Protein AF-A0A6N7EXP1-F1 (afdb_monomer_lite)

Organism: NCBI:txid2654998

Foldseek 3Di:
DDDDDDDDDDDDDDDDDDDDDDDDDDDDDDDDDDDDDDDDDDDDDDDDDDDDDDDDDDDPPPPPDPPPPPPPPDDDLVRCQLQVHDDVSVVVVLVCCVVDPAWDDDDVQKTAGNDQDDDVNWGWGMWGDDPFKIKTKTFAAQVVVLVVCVSQFVDWDDDDRKIKTANDPQKIWIWGDDPPPVRRGIIMIMMTHRPDPDPPPDD

Structure (mmCIF, N/CA/C/O backbone):
data_AF-A0A6N7EXP1-F1
#
_entry.id   AF-A0A6N7EXP1-F1
#
loop_
_atom_site.group_PDB
_atom_site.id
_atom_site.type_symbol
_atom_site.label_atom_id
_atom_site.label_alt_id
_atom_site.label_comp_id
_atom_site.label_asym_id
_atom_site.label_entity_id
_atom_site.label_seq_id
_atom_site.pdbx_PDB_ins_code
_atom_site.Cartn_x
_atom_site.Cartn_y
_atom_site.Cartn_z
_atom_site.occupancy
_atom_site.B_iso_or_equiv
_atom_site.auth_seq_id
_atom_site.auth_comp_id
_atom_site.auth_asym_id
_atom_site.auth_atom_id
_atom_site.pdbx_PDB_model_num
ATOM 1 N N . MET A 1 1 ? 36.544 -52.561 -35.633 1.00 43.28 1 MET A N 1
ATOM 2 C CA . MET A 1 1 ? 37.697 -51.643 -35.569 1.00 43.28 1 MET A CA 1
ATOM 3 C C . MET A 1 1 ? 37.472 -50.686 -34.408 1.00 43.28 1 MET A C 1
ATOM 5 O O . MET A 1 1 ? 36.425 -50.066 -34.370 1.00 43.28 1 MET A O 1
ATOM 9 N N . GLN A 1 2 ? 38.417 -50.717 -33.463 1.00 42.88 2 GLN A N 1
ATOM 10 C CA . GLN A 1 2 ? 38.802 -49.747 -32.422 1.00 42.88 2 GLN A CA 1
ATOM 11 C C . GLN A 1 2 ? 37.747 -48.981 -31.594 1.00 42.88 2 GLN A C 1
ATOM 13 O O . GLN A 1 2 ? 36.966 -48.179 -32.090 1.00 42.88 2 GLN A O 1
ATOM 18 N N . ALA A 1 3 ? 37.853 -49.201 -30.279 1.00 44.47 3 ALA A N 1
ATOM 19 C CA . ALA A 1 3 ? 37.320 -48.393 -29.190 1.00 44.47 3 ALA A CA 1
ATOM 20 C C . ALA A 1 3 ? 38.180 -47.139 -28.943 1.00 44.47 3 ALA A C 1
ATOM 22 O O . ALA A 1 3 ? 39.387 -47.169 -29.180 1.00 44.47 3 ALA A O 1
ATOM 23 N N . ALA A 1 4 ? 37.583 -46.090 -28.372 1.00 49.72 4 ALA A N 1
ATOM 24 C CA . ALA A 1 4 ? 38.317 -45.019 -27.702 1.00 49.72 4 ALA A CA 1
ATOM 25 C C . ALA A 1 4 ? 37.517 -44.487 -26.500 1.00 49.72 4 ALA A C 1
ATOM 27 O O . ALA A 1 4 ? 36.581 -43.704 -26.632 1.00 49.72 4 ALA A O 1
ATOM 28 N N . THR A 1 5 ? 37.901 -44.957 -25.316 1.00 47.47 5 THR A N 1
ATOM 29 C CA . THR A 1 5 ? 37.726 -44.294 -24.020 1.00 47.47 5 THR A CA 1
ATOM 30 C C . THR A 1 5 ? 38.598 -43.040 -23.955 1.00 47.47 5 THR A C 1
ATOM 32 O O . THR A 1 5 ? 39.767 -43.110 -24.331 1.00 47.47 5 THR A O 1
ATOM 35 N N . ALA A 1 6 ? 38.092 -41.939 -23.395 1.00 47.44 6 ALA A N 1
ATOM 36 C CA . ALA A 1 6 ? 38.925 -40.820 -22.958 1.00 47.44 6 ALA A CA 1
ATOM 37 C C . ALA A 1 6 ? 38.539 -40.404 -21.533 1.00 47.44 6 ALA A C 1
ATOM 39 O O . ALA A 1 6 ? 37.380 -40.121 -21.234 1.00 47.44 6 ALA A O 1
ATOM 40 N N . GLN A 1 7 ? 39.547 -40.459 -20.667 1.00 49.12 7 GLN A N 1
ATOM 41 C CA . GLN A 1 7 ? 39.539 -40.163 -19.241 1.00 49.12 7 GLN A CA 1
ATOM 42 C C . GLN A 1 7 ? 39.659 -38.653 -18.970 1.00 49.12 7 GLN A C 1
ATOM 44 O O . GLN A 1 7 ? 40.154 -37.885 -19.792 1.00 49.12 7 GLN A O 1
ATOM 49 N N . THR A 1 8 ? 39.215 -38.274 -17.773 1.00 40.53 8 THR A N 1
ATOM 50 C CA . THR A 1 8 ? 39.320 -36.979 -17.081 1.00 40.53 8 THR A CA 1
ATOM 51 C C . THR A 1 8 ? 40.754 -36.438 -16.976 1.00 40.53 8 THR A C 1
ATOM 53 O O . THR A 1 8 ? 41.715 -37.206 -17.009 1.00 40.53 8 THR A O 1
ATOM 56 N N . PRO A 1 9 ? 40.901 -35.134 -16.668 1.00 56.62 9 PRO A N 1
ATOM 57 C CA . PRO A 1 9 ? 41.578 -34.852 -15.402 1.00 56.62 9 PRO A CA 1
ATOM 58 C C . PRO A 1 9 ? 40.844 -33.868 -14.481 1.00 56.62 9 PRO A C 1
ATOM 60 O O . PRO A 1 9 ? 40.213 -32.895 -14.883 1.00 56.62 9 PRO A O 1
ATOM 63 N N . ILE A 1 10 ? 41.003 -34.191 -13.203 1.00 43.47 10 ILE A N 1
ATOM 64 C CA . ILE A 1 10 ? 40.730 -33.425 -11.992 1.00 43.47 10 ILE A CA 1
ATOM 65 C C . ILE A 1 10 ? 41.730 -32.262 -11.916 1.00 43.47 10 ILE A C 1
ATOM 67 O O . ILE A 1 10 ? 42.923 -32.479 -12.119 1.00 43.47 10 ILE A O 1
ATOM 71 N N . VAL A 1 11 ? 41.279 -31.061 -11.543 1.00 46.16 11 VAL A N 1
ATOM 72 C CA . VAL A 1 11 ? 42.163 -30.003 -11.029 1.00 46.16 11 VAL A CA 1
ATOM 73 C C . VAL A 1 11 ? 41.738 -29.679 -9.602 1.00 46.16 11 VAL A C 1
ATOM 75 O O . VAL A 1 11 ? 40.631 -29.206 -9.350 1.00 46.16 11 VAL A O 1
ATOM 78 N N . GLN A 1 12 ? 42.636 -29.997 -8.673 1.00 41.16 12 GLN A N 1
ATOM 79 C CA . GLN A 1 12 ? 42.581 -29.653 -7.259 1.00 41.16 12 GLN A CA 1
ATOM 80 C C . GLN A 1 12 ? 43.245 -28.294 -6.986 1.00 41.16 12 GLN A C 1
ATOM 82 O O . GLN A 1 12 ? 44.271 -27.968 -7.573 1.00 41.16 12 GLN A O 1
ATOM 87 N N . ALA A 1 13 ? 42.679 -27.629 -5.975 1.00 42.34 13 ALA A N 1
ATOM 88 C CA . ALA A 1 13 ? 43.315 -26.849 -4.909 1.00 42.34 13 ALA A CA 1
ATOM 89 C C . ALA A 1 13 ? 44.032 -25.519 -5.219 1.00 42.34 13 ALA A C 1
ATOM 91 O O . ALA A 1 13 ? 45.109 -25.477 -5.800 1.00 42.34 13 ALA A O 1
ATOM 92 N N . ALA A 1 14 ? 43.535 -24.461 -4.568 1.00 44.59 14 ALA A N 1
ATOM 93 C CA . ALA A 1 14 ? 44.386 -23.586 -3.763 1.00 44.59 14 ALA A CA 1
ATOM 94 C C . ALA A 1 14 ? 43.615 -23.082 -2.530 1.00 44.59 14 ALA A C 1
ATOM 96 O O . ALA A 1 14 ? 42.665 -22.309 -2.611 1.00 44.59 14 ALA A O 1
ATOM 97 N N . THR A 1 15 ? 44.044 -23.593 -1.384 1.00 41.28 15 THR A N 1
ATOM 98 C CA . THR A 1 15 ? 43.789 -23.148 -0.014 1.00 41.28 15 THR A CA 1
ATOM 99 C C . THR A 1 15 ? 44.314 -21.736 0.249 1.00 41.28 15 THR A C 1
ATOM 101 O O . THR A 1 15 ? 45.460 -21.442 -0.080 1.00 41.28 15 THR A O 1
ATOM 104 N N . ALA A 1 16 ? 43.545 -20.931 0.983 1.00 41.78 16 ALA A N 1
ATOM 105 C CA . ALA A 1 16 ? 44.075 -19.853 1.814 1.00 41.78 16 ALA A CA 1
ATOM 106 C C . ALA A 1 16 ? 43.392 -19.905 3.193 1.00 41.78 16 ALA A C 1
ATOM 108 O O . ALA A 1 16 ? 42.267 -19.451 3.375 1.00 41.78 16 ALA A O 1
ATOM 109 N N . GLN A 1 17 ? 44.080 -20.522 4.155 1.00 42.56 17 GLN A N 1
ATOM 110 C CA . GLN A 1 17 ? 43.896 -20.321 5.593 1.00 42.56 17 GLN A CA 1
ATOM 111 C C . GLN A 1 17 ? 45.060 -19.463 6.088 1.00 42.56 17 GLN A C 1
ATOM 113 O O . GLN A 1 17 ? 46.188 -19.736 5.682 1.00 42.56 17 GLN A O 1
ATOM 118 N N . SER A 1 18 ? 44.789 -18.490 6.968 1.00 35.81 18 SER A N 1
ATOM 119 C CA . SER A 1 18 ? 45.733 -17.793 7.873 1.00 35.81 18 SER A CA 1
ATOM 120 C C . SER A 1 18 ? 45.112 -16.436 8.262 1.00 35.81 18 SER A C 1
ATOM 122 O O . SER A 1 18 ? 44.615 -15.745 7.384 1.00 35.81 18 SER A O 1
ATOM 124 N N . HIS A 1 19 ? 45.039 -15.951 9.502 1.00 38.78 19 HIS A N 1
ATOM 125 C CA . HIS A 1 19 ? 45.377 -16.465 10.824 1.00 38.78 19 HIS A CA 1
ATOM 126 C C . HIS A 1 19 ? 44.393 -15.853 11.840 1.00 38.78 19 HIS A C 1
ATOM 128 O O . HIS A 1 19 ? 43.990 -14.698 11.744 1.00 38.78 19 HIS A O 1
ATOM 134 N N . SER A 1 20 ? 44.069 -16.660 12.844 1.00 38.91 20 SER A N 1
ATOM 135 C CA . SER A 1 20 ? 43.558 -16.291 14.167 1.00 38.91 20 SER A CA 1
ATOM 136 C C . SER A 1 20 ? 44.474 -15.299 14.900 1.00 38.91 20 SER A C 1
ATOM 138 O O . SER A 1 20 ? 45.658 -15.599 15.024 1.00 38.91 20 SER A O 1
ATOM 140 N N . THR A 1 21 ? 43.912 -14.291 15.578 1.00 47.31 21 THR A N 1
ATOM 141 C CA . THR A 1 21 ? 44.327 -13.960 16.955 1.00 47.31 21 THR A CA 1
ATOM 142 C C . THR A 1 21 ? 43.148 -13.525 17.827 1.00 47.31 21 THR A C 1
ATOM 144 O O . THR A 1 21 ? 42.284 -12.738 17.459 1.00 47.31 21 THR A O 1
ATOM 147 N N . SER A 1 22 ? 43.140 -14.134 19.006 1.00 38.19 22 SER A N 1
ATOM 148 C CA . SER A 1 22 ? 42.222 -13.998 20.127 1.00 38.19 22 SER A CA 1
ATOM 149 C C . SER A 1 22 ? 42.854 -13.101 21.201 1.00 38.19 22 SER A C 1
ATOM 151 O O . SER A 1 22 ? 44.077 -12.947 21.214 1.00 38.19 22 SER A O 1
ATOM 153 N N . ARG A 1 23 ? 42.022 -12.680 22.171 1.00 41.25 23 ARG A N 1
ATOM 154 C CA . ARG A 1 23 ? 42.305 -11.966 23.441 1.00 41.25 23 ARG A CA 1
ATOM 155 C C . ARG A 1 23 ? 42.272 -10.433 23.299 1.00 41.25 23 ARG A C 1
ATOM 157 O O . ARG A 1 23 ? 42.749 -9.900 22.317 1.00 41.25 23 ARG A O 1
ATOM 164 N N . MET A 1 24 ? 41.719 -9.652 24.227 1.00 36.69 24 MET A N 1
ATOM 165 C CA . MET A 1 24 ? 41.610 -9.841 25.673 1.00 36.69 24 MET A CA 1
ATOM 166 C C . MET A 1 24 ? 40.535 -8.895 26.242 1.00 36.69 24 MET A C 1
ATOM 168 O O . MET A 1 24 ? 40.382 -7.763 25.798 1.00 36.69 24 MET A O 1
ATOM 172 N N . VAL A 1 25 ? 39.832 -9.381 27.260 1.00 45.69 25 VAL A N 1
ATOM 173 C CA . VAL A 1 25 ? 39.024 -8.630 28.233 1.00 45.69 25 VAL A CA 1
ATOM 174 C C . VAL A 1 25 ? 39.844 -7.486 28.844 1.00 45.69 25 VAL A C 1
ATOM 176 O O . VAL A 1 25 ? 40.989 -7.748 29.191 1.00 45.69 25 VAL A O 1
ATOM 179 N N . HIS A 1 26 ? 39.256 -6.300 29.061 1.00 36.47 26 HIS A N 1
ATOM 180 C CA . HIS A 1 26 ? 39.473 -5.460 30.256 1.00 36.47 26 HIS A CA 1
ATOM 181 C C . HIS A 1 26 ? 38.290 -4.494 30.469 1.00 36.47 26 HIS A C 1
ATOM 183 O O . HIS A 1 26 ? 37.947 -3.687 29.611 1.00 36.47 26 HIS A O 1
ATOM 189 N N . ARG A 1 27 ? 37.670 -4.612 31.650 1.00 40.62 27 ARG A N 1
ATOM 190 C CA . ARG A 1 27 ? 36.861 -3.575 32.310 1.00 40.62 27 ARG A CA 1
ATOM 191 C C . ARG A 1 27 ? 37.755 -2.377 32.671 1.00 40.62 27 ARG A C 1
ATOM 193 O O . ARG A 1 27 ? 38.952 -2.588 32.833 1.00 40.62 27 ARG A O 1
ATOM 200 N N . VAL A 1 28 ? 37.139 -1.210 32.919 1.00 38.19 28 VAL A N 1
ATOM 201 C CA . VAL A 1 28 ? 37.351 -0.268 34.060 1.00 38.19 28 VAL A CA 1
ATOM 202 C C . VAL A 1 28 ? 36.957 1.161 33.612 1.00 38.19 28 VAL A C 1
ATOM 204 O O . VAL A 1 28 ? 37.525 1.674 32.661 1.00 38.19 28 VAL A O 1
ATOM 207 N N . VAL A 1 29 ? 35.790 1.671 34.038 1.00 38.84 29 VAL A N 1
ATOM 208 C CA . VAL A 1 29 ? 35.508 2.633 35.144 1.00 38.84 29 VAL A CA 1
ATOM 209 C C . VAL A 1 29 ? 35.439 4.104 34.690 1.00 38.84 29 VAL A C 1
ATOM 211 O O . VAL A 1 29 ? 36.342 4.624 34.050 1.00 38.84 29 VAL A O 1
ATOM 214 N N . PHE A 1 30 ? 34.313 4.715 35.084 1.00 38.47 30 PHE A N 1
ATOM 215 C CA . PHE A 1 30 ? 33.995 6.123 35.356 1.00 38.47 30 PHE A CA 1
ATOM 216 C C . PHE A 1 30 ? 35.099 7.180 35.211 1.00 38.47 30 PHE A C 1
ATOM 218 O O . PHE A 1 30 ? 36.143 7.075 35.843 1.00 38.47 30 PHE A O 1
ATOM 225 N N . CYS A 1 31 ? 34.719 8.320 34.623 1.00 34.47 31 CYS A N 1
ATOM 226 C CA . CYS A 1 31 ? 35.060 9.623 35.198 1.00 34.47 31 CYS A CA 1
ATOM 227 C C . CYS A 1 31 ? 33.912 10.625 35.008 1.00 34.47 31 CYS A C 1
ATOM 229 O O . CYS A 1 31 ? 33.670 11.158 33.927 1.00 34.47 31 CYS A O 1
ATOM 231 N N . LEU A 1 32 ? 33.219 10.855 36.123 1.00 39.84 32 LEU A N 1
ATOM 232 C CA . LEU A 1 32 ? 32.399 12.020 36.422 1.00 39.84 32 LEU A CA 1
ATOM 233 C C . LEU A 1 32 ? 33.275 13.277 36.264 1.00 39.84 32 LEU A C 1
ATOM 235 O O . LEU A 1 32 ? 34.332 13.354 36.885 1.00 39.84 32 LEU A O 1
ATOM 239 N N . SER A 1 33 ? 32.843 14.263 35.481 1.00 42.59 33 SER A N 1
ATOM 240 C CA . SER A 1 33 ? 33.462 15.596 35.474 1.00 42.59 33 SER A CA 1
ATOM 241 C C . SER A 1 33 ? 32.428 16.617 35.924 1.00 42.59 33 SER A C 1
ATOM 243 O O . SER A 1 33 ? 31.679 17.173 35.128 1.00 42.59 33 SER A O 1
ATOM 245 N N . VAL A 1 34 ? 32.381 16.803 37.240 1.00 40.25 34 VAL A N 1
ATOM 246 C CA . VAL A 1 34 ? 31.780 17.957 37.906 1.00 40.25 34 VAL A CA 1
ATOM 247 C C . VAL A 1 34 ? 32.704 19.148 37.668 1.00 40.25 34 VAL A C 1
ATOM 249 O O . VAL A 1 34 ? 33.873 19.098 38.044 1.00 40.25 34 VAL A O 1
ATOM 252 N N . LEU A 1 35 ? 32.182 20.227 37.087 1.00 51.06 35 LEU A N 1
ATOM 253 C CA . LEU A 1 35 ? 32.818 21.542 37.134 1.00 51.06 35 LEU A CA 1
ATOM 254 C C . LEU A 1 35 ? 31.941 22.476 37.968 1.00 51.06 35 LEU A C 1
ATOM 256 O O . LEU A 1 35 ? 30.952 23.036 37.505 1.00 51.06 35 LEU A O 1
ATOM 260 N N . LEU A 1 36 ? 32.334 22.586 39.238 1.00 44.16 36 LEU A N 1
ATOM 261 C CA . LEU A 1 36 ? 32.054 23.712 40.122 1.00 44.16 36 LEU A CA 1
ATOM 262 C C . LEU A 1 36 ? 32.875 24.923 39.666 1.00 44.16 36 LEU A C 1
ATOM 264 O O . LEU A 1 36 ? 34.059 24.753 39.373 1.00 44.16 36 LEU A O 1
ATOM 268 N N . SER A 1 37 ? 32.273 26.118 39.723 1.00 34.56 37 SER A N 1
ATOM 269 C CA . SER A 1 37 ? 32.842 27.434 40.114 1.00 34.56 37 SER A CA 1
ATOM 270 C C . SER A 1 37 ? 31.923 28.541 39.563 1.00 34.56 37 SER A C 1
ATOM 272 O O . SER A 1 37 ? 31.518 28.446 38.416 1.00 34.56 37 SER A O 1
ATOM 274 N N . THR A 1 38 ? 31.526 29.626 40.231 1.00 46.66 38 THR A N 1
ATOM 275 C CA . THR A 1 38 ? 31.780 30.193 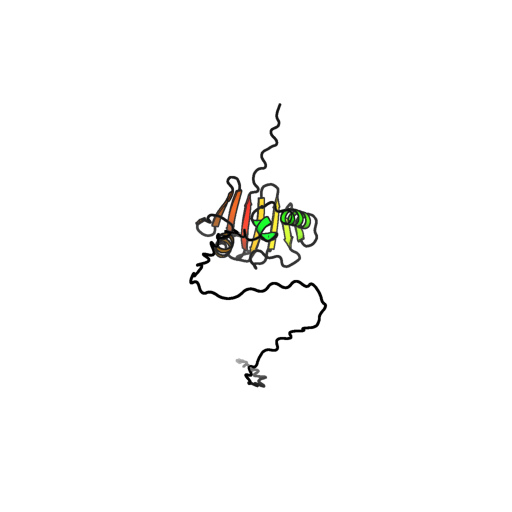41.565 1.00 46.66 38 THR A CA 1
ATOM 276 C C . THR A 1 38 ? 30.847 31.411 41.734 1.00 46.66 38 THR A C 1
ATOM 278 O O . THR A 1 38 ? 30.756 32.226 40.826 1.00 46.66 38 THR A O 1
ATOM 281 N N . VAL A 1 39 ? 30.228 31.531 42.916 1.00 42.47 39 VAL A N 1
ATOM 282 C CA . VAL A 1 39 ? 30.137 32.722 43.800 1.00 42.47 39 VAL A CA 1
ATOM 283 C C . VAL A 1 39 ? 29.646 34.076 43.236 1.00 42.47 39 VAL A C 1
ATOM 285 O O . VAL A 1 39 ? 30.360 34.729 42.483 1.00 42.47 39 VAL A O 1
ATOM 288 N N . SER A 1 40 ? 28.549 34.611 43.807 1.00 40.19 40 SER A N 1
ATOM 289 C CA . SER A 1 40 ? 28.578 35.850 44.628 1.00 40.19 40 SER A CA 1
ATOM 290 C C . SER A 1 40 ? 27.262 36.158 45.370 1.00 40.19 40 SER A C 1
ATOM 292 O O . SER A 1 40 ? 26.201 36.219 44.762 1.00 40.19 40 SER A O 1
ATOM 294 N N . LEU A 1 41 ? 27.405 36.310 46.700 1.00 36.22 41 LEU A N 1
ATOM 295 C CA . LEU A 1 41 ? 26.856 37.307 47.649 1.00 36.22 41 LEU A CA 1
ATOM 296 C C . LEU A 1 41 ? 25.584 38.081 47.225 1.00 36.22 41 LEU A C 1
ATOM 298 O O . LEU A 1 41 ? 25.537 38.639 46.143 1.00 36.22 41 LEU A O 1
ATOM 302 N N . SER A 1 42 ? 24.556 38.329 48.044 1.00 37.00 42 SER A N 1
ATOM 303 C CA . SER A 1 42 ? 24.488 38.644 49.482 1.00 37.00 42 SER A CA 1
ATOM 304 C C . SER A 1 42 ? 23.010 38.829 49.883 1.00 37.00 42 SER A C 1
ATOM 306 O O . SER A 1 42 ? 22.191 39.183 49.040 1.00 37.00 42 SER A O 1
ATOM 308 N N . GLY A 1 43 ? 22.669 38.649 51.164 1.00 35.38 43 GLY A N 1
ATOM 309 C CA . GLY A 1 43 ? 21.347 39.014 51.688 1.00 35.38 43 GLY A CA 1
ATOM 310 C C . GLY A 1 43 ? 21.119 38.548 53.126 1.00 35.38 43 GLY A C 1
ATOM 311 O O . GLY A 1 43 ? 20.758 37.402 53.357 1.00 35.38 43 GLY A O 1
ATOM 312 N N . CYS A 1 44 ? 21.371 39.444 54.082 1.00 34.03 44 CYS A N 1
ATOM 313 C CA . CYS A 1 44 ? 21.158 39.284 55.522 1.00 34.03 44 CYS A CA 1
ATOM 314 C C . CYS A 1 44 ? 19.700 38.978 55.905 1.00 34.03 44 CYS A C 1
ATOM 316 O O . CYS A 1 44 ? 18.800 39.624 55.382 1.00 34.03 44 CYS A O 1
ATOM 318 N N . ALA A 1 45 ? 19.497 38.162 56.945 1.00 39.28 45 ALA A N 1
ATOM 319 C CA . ALA A 1 45 ? 18.744 38.553 58.146 1.00 39.28 45 ALA A CA 1
ATOM 320 C C . ALA A 1 45 ? 18.811 37.451 59.218 1.00 39.28 45 ALA A C 1
ATOM 322 O O . ALA A 1 45 ? 18.505 36.288 58.973 1.00 39.28 45 ALA A O 1
ATOM 323 N N . SER A 1 46 ? 19.210 37.859 60.419 1.00 41.94 46 SER A N 1
ATOM 324 C CA . SER A 1 46 ? 19.206 37.081 61.655 1.00 41.94 46 SER A CA 1
ATOM 325 C C . SER A 1 46 ? 17.787 36.764 62.134 1.00 41.94 46 SER A C 1
ATOM 327 O O . SER A 1 46 ? 16.916 37.627 62.047 1.00 41.94 46 SER A O 1
ATOM 329 N N . GLN A 1 47 ? 17.599 35.610 62.783 1.00 39.59 47 GLN A N 1
ATOM 330 C CA . GLN A 1 47 ? 16.752 35.499 63.976 1.00 39.59 47 GLN A CA 1
ATOM 331 C C . GLN A 1 47 ? 17.065 34.222 64.776 1.00 39.59 47 GLN A C 1
ATOM 333 O O . GLN A 1 47 ? 17.139 33.117 64.251 1.00 39.59 47 GLN A O 1
ATOM 338 N N . THR A 1 48 ? 17.297 34.436 66.066 1.00 41.81 48 THR A N 1
ATOM 339 C CA . THR A 1 48 ? 17.471 33.485 67.171 1.00 41.81 48 THR A CA 1
ATOM 340 C C . THR A 1 48 ? 16.152 32.836 67.591 1.00 41.81 48 THR A C 1
ATOM 342 O O . THR A 1 48 ? 15.174 33.567 67.707 1.00 41.81 48 THR A O 1
ATOM 345 N N . ALA A 1 49 ? 16.154 31.554 67.982 1.00 40.41 49 ALA A N 1
ATOM 346 C CA . ALA A 1 49 ? 15.458 31.055 69.183 1.00 40.41 49 ALA A CA 1
ATOM 347 C C . ALA A 1 49 ? 15.723 29.557 69.441 1.00 40.41 49 ALA A C 1
ATOM 349 O O . ALA A 1 49 ? 15.925 28.764 68.528 1.00 40.41 49 ALA A O 1
ATOM 350 N N . ASN A 1 50 ? 15.727 29.222 70.728 1.00 36.31 50 ASN A N 1
ATOM 351 C CA . ASN A 1 50 ? 16.008 27.936 71.360 1.00 36.31 50 ASN A CA 1
ATOM 352 C C . ASN A 1 50 ? 14.914 26.867 71.157 1.00 36.31 50 ASN A C 1
ATOM 354 O O . ASN A 1 50 ? 13.733 27.182 71.194 1.00 36.31 50 ASN A O 1
ATOM 358 N N . SER A 1 51 ? 15.368 25.607 71.130 1.00 35.47 51 SER A N 1
ATOM 359 C CA . SER A 1 51 ? 14.878 24.434 71.885 1.00 35.47 51 SER A CA 1
ATOM 360 C C . SER A 1 51 ? 13.364 24.189 72.018 1.00 35.47 51 SER A C 1
ATOM 362 O O . SER A 1 51 ? 12.686 24.896 72.756 1.00 35.47 51 SER A O 1
ATOM 364 N N . THR A 1 52 ? 12.860 23.084 71.455 1.00 39.59 52 THR A N 1
ATOM 365 C CA . THR A 1 52 ? 12.232 21.957 72.193 1.00 39.59 52 THR A CA 1
ATOM 366 C C . THR A 1 52 ? 11.739 20.871 71.231 1.00 39.59 52 THR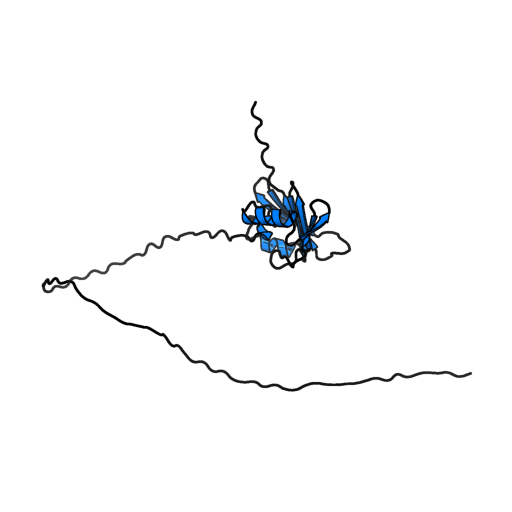 A C 1
ATOM 368 O O . THR A 1 52 ? 11.409 21.130 70.079 1.00 39.59 52 THR A O 1
ATOM 371 N N . ALA A 1 53 ? 11.759 19.634 71.724 1.00 43.00 53 ALA A N 1
ATOM 372 C CA . ALA A 1 53 ? 11.306 18.419 71.062 1.00 43.00 53 ALA A CA 1
ATOM 373 C C . ALA A 1 53 ? 9.824 18.468 70.656 1.00 43.00 53 ALA A C 1
ATOM 375 O O . ALA A 1 53 ? 9.007 18.928 71.447 1.00 43.00 53 ALA A O 1
ATOM 376 N N . PHE A 1 54 ? 9.480 17.887 69.501 1.00 39.50 54 PHE A N 1
ATOM 377 C CA . PHE A 1 54 ? 8.253 17.103 69.346 1.00 39.50 54 PHE A CA 1
ATOM 378 C C . PHE A 1 54 ? 8.319 16.198 68.107 1.00 39.50 54 PHE A C 1
ATOM 380 O O . PHE A 1 54 ? 8.851 16.552 67.058 1.00 39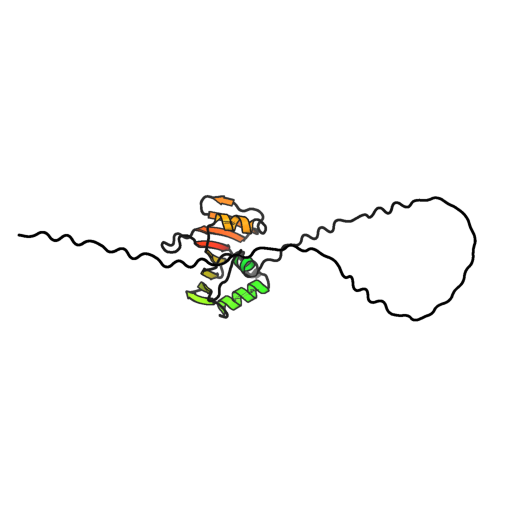.50 54 PHE A O 1
ATOM 387 N N . GLU A 1 55 ? 7.790 15.005 68.308 1.00 45.38 55 GLU A N 1
ATOM 388 C CA . GLU A 1 55 ? 7.570 13.888 67.400 1.00 45.38 55 GLU A CA 1
ATOM 389 C C . GLU A 1 55 ? 6.459 14.232 66.391 1.00 45.38 55 GLU A C 1
ATOM 391 O O . GLU A 1 55 ? 5.416 14.726 66.810 1.00 45.38 55 GLU A O 1
ATOM 396 N N . ALA A 1 56 ? 6.663 13.987 65.090 1.00 41.59 56 ALA A N 1
ATOM 397 C CA . ALA A 1 56 ? 5.595 13.703 64.118 1.00 41.59 56 ALA A CA 1
ATOM 398 C C . ALA A 1 56 ? 6.188 13.401 62.731 1.00 41.59 56 ALA A C 1
ATOM 400 O O . ALA A 1 56 ? 6.717 14.272 62.043 1.00 41.59 56 ALA A O 1
ATOM 401 N N . THR A 1 57 ? 6.062 12.145 62.326 1.00 53.81 57 THR A N 1
ATOM 402 C CA . THR A 1 57 ? 6.196 11.643 60.958 1.00 53.81 57 THR A CA 1
ATOM 403 C C . THR A 1 57 ? 5.121 12.267 60.057 1.00 53.81 57 THR A C 1
ATOM 405 O O . THR A 1 57 ? 3.949 12.221 60.431 1.00 53.81 57 THR A O 1
ATOM 408 N N . PRO A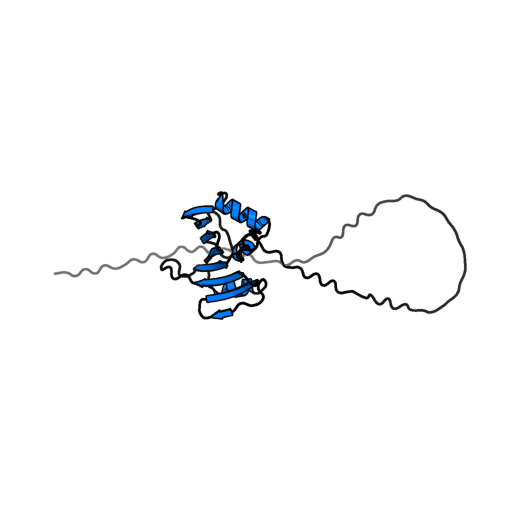 1 58 ? 5.452 12.771 58.856 1.00 45.62 58 PRO A N 1
ATOM 409 C CA . PRO A 1 58 ? 4.476 12.896 57.785 1.00 45.62 58 PRO A CA 1
ATOM 410 C C . PRO A 1 58 ? 4.752 11.844 56.704 1.00 45.62 58 PRO A C 1
ATOM 412 O O . PRO A 1 58 ? 5.771 11.879 56.012 1.00 45.62 58 PRO A O 1
ATOM 415 N N . GLU A 1 59 ? 3.824 10.899 56.567 1.00 46.72 59 GLU A N 1
ATOM 416 C CA . GLU A 1 59 ? 3.673 10.082 55.366 1.00 46.72 59 GLU A CA 1
ATOM 417 C C . GLU A 1 59 ? 3.234 11.002 54.220 1.00 46.72 59 GLU A C 1
ATOM 419 O O . GLU A 1 59 ? 2.073 11.398 54.119 1.00 46.72 59 GLU A O 1
ATOM 424 N N . THR A 1 60 ? 4.175 11.382 53.357 1.00 40.94 60 THR A N 1
ATOM 425 C CA . THR A 1 60 ? 3.841 11.977 52.062 1.00 40.94 60 THR A CA 1
ATOM 426 C C . THR A 1 60 ? 3.424 10.846 51.131 1.00 40.94 60 THR A C 1
ATOM 428 O O . THR A 1 60 ? 4.252 10.238 50.452 1.00 40.94 60 THR A O 1
ATOM 431 N N . THR A 1 61 ? 2.127 10.555 51.115 1.00 42.78 61 THR A N 1
ATOM 432 C CA . THR A 1 61 ? 1.483 9.778 50.057 1.00 42.78 61 THR A CA 1
ATOM 433 C C . THR A 1 61 ? 1.623 10.563 48.755 1.00 42.78 61 THR A C 1
ATOM 435 O O . THR A 1 61 ? 0.914 11.541 48.524 1.00 42.78 61 THR A O 1
ATOM 438 N N . LEU A 1 62 ? 2.587 10.168 47.920 1.00 44.50 62 LEU A N 1
ATOM 439 C CA . LEU A 1 62 ? 2.642 10.570 46.520 1.00 44.50 62 LEU A CA 1
ATOM 440 C C . LEU A 1 62 ? 1.458 9.887 45.825 1.00 44.50 62 LEU A C 1
ATOM 442 O O . LEU A 1 62 ? 1.518 8.709 45.478 1.00 44.50 62 LEU A O 1
ATOM 446 N N . GLU A 1 63 ? 0.359 10.614 45.662 1.00 42.31 63 GLU A N 1
ATOM 447 C CA . GLU A 1 63 ? -0.711 10.221 44.753 1.00 42.31 63 GLU A CA 1
ATOM 448 C C . GLU A 1 63 ? -0.179 10.426 43.327 1.00 42.31 63 GLU A C 1
ATOM 450 O O . GLU A 1 63 ? -0.276 11.496 42.731 1.00 42.31 63 GLU A O 1
ATOM 455 N N . THR A 1 64 ? 0.524 9.414 42.814 1.00 41.56 64 THR A N 1
ATOM 456 C CA . THR A 1 64 ? 0.897 9.341 41.404 1.00 41.56 64 THR A CA 1
ATOM 457 C C . THR A 1 64 ? -0.367 9.019 40.622 1.00 41.56 64 THR A C 1
ATOM 459 O O . THR A 1 64 ? -0.721 7.856 40.441 1.00 41.56 64 THR A O 1
ATOM 462 N N . THR A 1 65 ? -1.061 10.062 40.174 1.00 47.38 65 THR A N 1
ATOM 463 C CA . THR A 1 65 ? -2.017 9.974 39.072 1.00 47.38 65 THR A CA 1
ATOM 464 C C . THR A 1 65 ? -1.314 9.278 37.905 1.00 47.38 65 THR A C 1
ATOM 466 O O . THR A 1 65 ? -0.294 9.793 37.440 1.00 47.38 65 THR A O 1
ATOM 469 N N . PRO A 1 66 ? -1.785 8.117 37.419 1.00 44.72 66 PRO A N 1
ATOM 470 C CA . PRO A 1 66 ? -1.259 7.574 36.184 1.00 44.72 66 PRO A CA 1
ATOM 471 C C . PRO A 1 66 ? -1.742 8.482 35.052 1.00 44.72 66 PRO A C 1
ATOM 473 O O . PRO A 1 66 ? -2.896 8.406 34.628 1.00 44.72 66 PRO A O 1
ATOM 476 N N . GLU A 1 67 ? -0.862 9.359 34.567 1.00 39.06 67 GLU A N 1
ATOM 477 C CA . GLU A 1 67 ? -0.987 9.907 33.222 1.00 39.06 67 GLU A CA 1
ATOM 478 C C . GLU A 1 67 ? -0.978 8.716 32.263 1.00 39.06 67 GLU A C 1
ATOM 480 O O . GLU A 1 67 ? 0.058 8.148 31.923 1.00 39.06 67 GLU A O 1
ATOM 485 N N . THR A 1 68 ? -2.177 8.287 31.872 1.00 38.75 68 THR A N 1
ATOM 486 C CA . THR A 1 68 ? -2.364 7.414 30.720 1.00 38.75 68 THR A CA 1
ATOM 487 C C . THR A 1 68 ? -2.148 8.286 29.494 1.00 38.75 68 THR A C 1
ATOM 489 O O . THR A 1 68 ? -3.090 8.708 28.826 1.00 38.75 68 THR A O 1
ATOM 492 N N . THR A 1 69 ? -0.888 8.601 29.215 1.00 34.19 69 THR A N 1
ATOM 493 C CA . THR A 1 69 ? -0.477 9.050 27.894 1.00 34.19 69 THR A CA 1
ATOM 494 C C . THR A 1 69 ? -0.531 7.803 27.027 1.00 34.19 69 THR A C 1
ATOM 496 O O . THR A 1 69 ? 0.423 7.037 26.937 1.00 34.19 69 THR A O 1
ATOM 499 N N . SER A 1 70 ? -1.711 7.538 26.466 1.00 38.59 70 SER A N 1
ATOM 500 C CA . SER A 1 70 ? -1.850 6.654 25.318 1.00 38.59 70 SER A CA 1
ATOM 501 C C . SER A 1 70 ? -1.049 7.307 24.196 1.00 38.59 70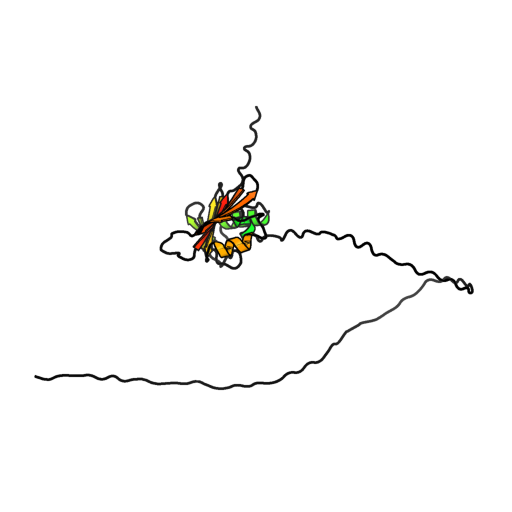 SER A C 1
ATOM 503 O O . SER A 1 70 ? -1.576 8.141 23.463 1.00 38.59 70 SER A O 1
ATOM 505 N N . GLU A 1 71 ? 0.251 7.019 24.125 1.00 39.25 71 GLU A N 1
ATOM 506 C CA . GLU A 1 71 ? 1.065 7.327 22.956 1.00 39.25 71 GLU A CA 1
ATOM 507 C C . GLU A 1 71 ? 0.479 6.522 21.801 1.00 39.25 71 GLU A C 1
ATOM 509 O O . GLU A 1 71 ? 0.812 5.360 21.582 1.00 39.25 71 GLU A O 1
ATOM 514 N N . THR A 1 72 ? -0.461 7.130 21.083 1.00 53.69 72 THR A N 1
ATOM 515 C CA . THR A 1 72 ? -0.851 6.665 19.761 1.00 53.69 72 THR A CA 1
ATOM 516 C C . THR A 1 72 ? 0.419 6.680 18.925 1.00 53.69 72 THR A C 1
ATOM 518 O O . THR A 1 72 ? 0.937 7.747 18.593 1.00 53.69 72 THR A O 1
ATOM 521 N N . GLN A 1 73 ? 0.965 5.497 18.667 1.00 61.06 73 GLN A N 1
ATOM 522 C CA . GLN A 1 73 ? 2.198 5.322 17.919 1.00 61.06 73 GLN A CA 1
ATOM 523 C C . GLN A 1 73 ? 2.056 6.033 16.567 1.00 61.06 73 GLN A C 1
ATOM 525 O O . GLN A 1 73 ? 1.134 5.752 15.800 1.00 61.06 73 GLN A O 1
ATOM 530 N N . ALA A 1 74 ? 2.922 7.012 16.304 1.00 78.81 74 ALA A N 1
ATOM 531 C CA . ALA A 1 74 ? 2.862 7.781 15.069 1.00 78.81 74 ALA A CA 1
ATOM 532 C C . ALA A 1 74 ? 3.210 6.866 13.887 1.00 78.81 74 ALA A C 1
ATOM 534 O O . ALA A 1 74 ? 4.305 6.304 13.838 1.00 78.81 74 ALA A O 1
ATOM 535 N N . LEU A 1 75 ? 2.274 6.717 12.952 1.00 87.44 75 LEU A N 1
ATOM 536 C CA . LEU A 1 75 ? 2.482 5.946 11.731 1.00 87.44 75 LEU A CA 1
ATOM 537 C C . LEU A 1 75 ? 3.482 6.647 10.813 1.00 87.44 75 LEU A C 1
ATOM 539 O O . LEU A 1 75 ? 3.487 7.873 10.699 1.00 87.44 75 LEU A O 1
ATOM 543 N N . SER A 1 76 ? 4.283 5.862 10.101 1.00 91.62 76 SER A N 1
ATOM 544 C CA . SER A 1 76 ? 5.059 6.362 8.968 1.00 91.62 76 SER A CA 1
ATOM 545 C C . SER A 1 76 ? 4.150 6.781 7.807 1.00 91.62 76 SER A C 1
ATOM 547 O O . SER A 1 76 ? 2.980 6.390 7.717 1.00 91.62 76 SER A O 1
ATOM 549 N N . ASP A 1 77 ? 4.708 7.541 6.864 1.00 91.56 77 ASP A N 1
ATOM 550 C CA . ASP A 1 77 ? 3.972 7.991 5.679 1.00 91.56 77 ASP A CA 1
ATOM 551 C C . ASP A 1 77 ? 3.481 6.805 4.836 1.00 91.56 77 ASP A C 1
ATOM 553 O O . ASP A 1 77 ? 2.333 6.790 4.400 1.00 91.56 77 ASP A O 1
ATOM 557 N N . MET A 1 78 ? 4.304 5.763 4.658 1.00 92.81 78 MET A N 1
ATOM 558 C CA . MET A 1 78 ? 3.908 4.568 3.900 1.00 92.81 78 MET A CA 1
ATOM 559 C C . MET A 1 78 ? 2.826 3.750 4.608 1.00 92.81 78 MET A C 1
ATOM 561 O O . MET A 1 78 ? 1.929 3.237 3.942 1.00 92.81 78 MET A O 1
ATOM 565 N N . GLU A 1 79 ? 2.879 3.633 5.937 1.00 94.06 79 GLU A N 1
ATOM 566 C CA . GLU A 1 79 ? 1.827 2.966 6.720 1.00 94.06 79 GLU A CA 1
ATOM 567 C C . GLU A 1 79 ? 0.512 3.746 6.644 1.00 94.06 79 GLU A C 1
ATOM 569 O O . GLU A 1 79 ? -0.546 3.157 6.430 1.00 94.06 79 GLU A O 1
ATOM 574 N N . SER A 1 80 ? 0.586 5.076 6.723 1.00 93.38 80 SER A N 1
ATOM 575 C CA . SER A 1 80 ? -0.571 5.960 6.568 1.00 93.38 80 SER A CA 1
ATOM 576 C C . SER A 1 80 ? -1.202 5.823 5.177 1.00 93.38 80 SER A C 1
ATOM 578 O O . SER A 1 80 ? -2.416 5.661 5.068 1.00 93.38 80 SER A O 1
ATOM 580 N N . ILE A 1 81 ? -0.390 5.794 4.112 1.00 94.06 81 ILE A N 1
ATOM 581 C CA . ILE A 1 81 ? -0.857 5.566 2.732 1.00 94.06 81 ILE A CA 1
ATOM 582 C C . ILE A 1 81 ? -1.478 4.171 2.583 1.00 94.06 81 ILE A C 1
ATOM 584 O O . ILE A 1 81 ? -2.532 4.039 1.957 1.00 94.06 81 ILE A O 1
ATOM 588 N N . ALA A 1 82 ? -0.859 3.136 3.164 1.00 94.69 82 ALA A N 1
ATOM 589 C CA . ALA A 1 82 ? -1.358 1.758 3.131 1.00 94.69 82 ALA A CA 1
ATOM 590 C C . ALA A 1 82 ? -2.717 1.594 3.829 1.00 94.69 82 ALA A C 1
ATOM 592 O O . ALA A 1 82 ? -3.478 0.692 3.488 1.00 94.69 82 ALA A O 1
ATOM 593 N N . LEU A 1 83 ? -3.012 2.465 4.794 1.00 93.12 83 LEU A N 1
ATOM 594 C CA . LEU A 1 83 ? -4.267 2.510 5.539 1.00 93.12 83 LEU A CA 1
ATOM 595 C C . LEU A 1 83 ? -5.229 3.588 5.022 1.00 93.12 83 LEU A C 1
ATOM 597 O O . LEU A 1 83 ? -6.290 3.777 5.613 1.00 93.12 83 LEU A O 1
ATOM 601 N N . CYS A 1 84 ? -4.884 4.293 3.937 1.00 92.12 84 CYS A N 1
ATOM 602 C CA . CYS A 1 84 ? -5.673 5.397 3.387 1.00 92.12 84 CYS A CA 1
ATOM 603 C C . CYS A 1 84 ? -6.014 6.446 4.472 1.00 92.12 84 CYS A C 1
ATOM 605 O O . CYS A 1 84 ? -7.133 6.961 4.524 1.00 92.12 84 CYS A O 1
ATOM 607 N N . GLN A 1 85 ? -5.064 6.724 5.371 1.00 87.00 85 GLN A N 1
ATOM 608 C CA . GLN A 1 85 ? -5.197 7.717 6.432 1.00 87.00 85 GLN A CA 1
ATOM 609 C C . GLN A 1 85 ? -4.679 9.080 5.972 1.00 87.00 85 GLN A C 1
ATOM 611 O O . GLN A 1 85 ? -3.609 9.205 5.380 1.00 87.00 85 GLN A O 1
ATOM 616 N N . LEU A 1 86 ? -5.446 10.123 6.282 1.00 73.00 86 LEU A N 1
ATOM 617 C CA . LEU A 1 86 ? -5.201 11.494 5.839 1.00 73.00 86 LEU A CA 1
ATOM 618 C C . LEU A 1 86 ? -4.337 12.263 6.849 1.00 73.00 86 LEU A C 1
ATOM 620 O O . LEU A 1 86 ? -4.796 13.228 7.461 1.00 73.00 86 LEU A O 1
ATOM 624 N N . SER A 1 87 ? -3.086 11.843 7.041 1.00 82.50 87 SER A N 1
ATOM 625 C CA . SER A 1 87 ? -2.094 12.708 7.693 1.00 82.50 87 SER A CA 1
ATOM 626 C C . SER A 1 87 ? -1.550 13.724 6.682 1.00 82.50 87 SER A C 1
ATOM 628 O O . SER A 1 87 ? -1.487 13.452 5.482 1.00 82.50 87 SER A O 1
ATOM 630 N N . ALA A 1 88 ? -1.155 14.915 7.143 1.00 84.31 88 ALA A N 1
ATOM 631 C CA . ALA A 1 88 ? -0.630 15.953 6.250 1.00 84.31 88 ALA A CA 1
ATOM 632 C C . ALA A 1 88 ? 0.608 15.467 5.470 1.00 84.31 88 ALA A C 1
ATOM 634 O O . ALA A 1 88 ? 0.759 15.761 4.285 1.00 84.31 88 ALA A O 1
ATOM 635 N N . GLN A 1 89 ? 1.463 14.679 6.123 1.00 85.69 89 GLN A N 1
ATOM 636 C CA . GLN A 1 89 ? 2.672 14.100 5.546 1.00 85.69 89 GLN A CA 1
ATOM 637 C C . GLN A 1 89 ? 2.357 12.973 4.554 1.00 85.69 89 GLN A C 1
ATOM 639 O O . GLN A 1 89 ? 2.969 12.919 3.487 1.00 85.69 89 GLN A O 1
ATOM 644 N N . ALA A 1 90 ? 1.355 12.133 4.835 1.00 87.62 90 ALA A N 1
ATOM 645 C CA . ALA A 1 90 ? 0.899 11.115 3.892 1.00 87.62 90 ALA A CA 1
ATOM 646 C C . ALA A 1 90 ? 0.289 11.743 2.636 1.00 87.62 90 ALA A C 1
ATOM 648 O O . ALA A 1 90 ? 0.624 11.322 1.535 1.00 87.62 90 ALA A O 1
ATOM 649 N N . ILE A 1 91 ? -0.527 12.795 2.778 1.00 89.69 91 ILE A N 1
ATOM 650 C CA . ILE A 1 91 ? -1.090 13.542 1.640 1.00 89.69 91 ILE A CA 1
ATOM 651 C C . ILE A 1 91 ? 0.029 14.136 0.782 1.00 89.69 91 ILE A C 1
ATOM 653 O O . ILE A 1 91 ? 0.002 14.007 -0.442 1.00 89.69 91 ILE A O 1
ATOM 657 N N . GLN A 1 92 ? 1.027 14.759 1.415 1.00 89.88 92 GLN A N 1
ATOM 658 C CA . GLN A 1 92 ? 2.177 15.295 0.694 1.00 89.88 92 GLN A CA 1
ATOM 659 C C . GLN A 1 92 ? 2.949 14.180 -0.023 1.00 89.88 92 GLN A C 1
ATOM 661 O O . GLN A 1 92 ? 3.291 14.325 -1.191 1.00 89.88 92 GLN A O 1
ATOM 666 N N . THR A 1 93 ? 3.158 13.042 0.636 1.00 89.88 93 THR A N 1
ATOM 667 C CA . THR A 1 93 ? 3.860 11.895 0.053 1.00 89.88 93 THR A CA 1
ATOM 668 C C . THR A 1 93 ? 3.079 11.269 -1.109 1.00 89.88 93 THR A C 1
ATOM 670 O O . THR A 1 93 ? 3.678 10.939 -2.131 1.00 89.88 93 THR A O 1
ATOM 673 N N . GLU A 1 94 ? 1.749 11.140 -1.012 1.00 91.44 94 GLU A N 1
ATOM 674 C CA . GLU A 1 94 ? 0.896 10.730 -2.139 1.00 91.44 94 GLU A CA 1
ATOM 675 C C . GLU A 1 94 ? 1.040 11.705 -3.311 1.00 91.44 94 GLU A C 1
ATOM 677 O O . GLU A 1 94 ? 1.229 11.276 -4.451 1.00 91.44 94 GLU A O 1
ATOM 682 N N . ALA A 1 95 ? 1.010 13.013 -3.039 1.00 90.38 95 ALA A N 1
ATOM 683 C CA . ALA A 1 95 ? 1.213 14.030 -4.062 1.00 90.38 95 ALA A CA 1
ATOM 684 C C . ALA A 1 95 ? 2.606 13.920 -4.706 1.00 90.38 95 ALA A C 1
ATOM 686 O O . ALA A 1 95 ? 2.716 14.002 -5.927 1.00 90.38 95 ALA A O 1
ATOM 687 N N . ASP A 1 96 ? 3.661 13.671 -3.932 1.00 89.81 96 ASP A N 1
ATOM 688 C CA . ASP A 1 96 ? 5.029 13.510 -4.438 1.00 89.81 96 ASP A CA 1
ATOM 689 C C . ASP A 1 96 ? 5.206 12.221 -5.263 1.00 89.81 96 ASP A C 1
ATOM 691 O O . ASP A 1 96 ? 5.966 12.202 -6.236 1.00 89.81 96 ASP A O 1
ATOM 695 N N . ILE A 1 97 ? 4.485 11.142 -4.925 1.00 92.06 97 ILE A N 1
ATOM 696 C CA . ILE A 1 97 ? 4.408 9.924 -5.751 1.00 92.06 97 ILE A CA 1
ATOM 697 C C . ILE A 1 97 ? 3.782 10.251 -7.108 1.00 92.06 97 ILE A C 1
ATOM 699 O O . ILE A 1 97 ? 4.300 9.825 -8.142 1.00 92.06 97 ILE A O 1
ATOM 703 N N . ILE A 1 98 ? 2.683 11.012 -7.105 1.00 89.56 98 ILE A N 1
ATOM 704 C CA . ILE A 1 98 ? 1.959 11.409 -8.319 1.00 89.56 98 ILE A CA 1
ATOM 705 C C . ILE A 1 98 ? 2.799 12.368 -9.177 1.00 89.56 98 ILE A C 1
ATOM 707 O O . ILE A 1 98 ? 2.764 12.271 -10.405 1.00 89.56 98 ILE A O 1
ATOM 711 N N . ASN A 1 99 ? 3.561 13.260 -8.537 1.00 85.94 99 ASN A N 1
ATOM 712 C CA . ASN A 1 99 ? 4.300 14.353 -9.179 1.00 85.94 99 ASN A CA 1
ATOM 713 C C . ASN A 1 99 ? 5.792 14.058 -9.452 1.00 85.94 99 ASN A C 1
ATOM 715 O O . ASN A 1 99 ? 6.473 14.906 -10.019 1.00 85.94 99 ASN A O 1
ATOM 719 N N . GLU A 1 100 ? 6.277 12.859 -9.116 1.00 75.06 100 GLU A N 1
ATOM 720 C CA . GLU A 1 100 ? 7.618 12.318 -9.406 1.00 75.06 100 GLU A CA 1
ATOM 721 C C . GLU A 1 100 ? 8.828 12.974 -8.702 1.00 75.06 100 GLU A C 1
ATOM 723 O O . GLU A 1 100 ? 9.565 13.765 -9.288 1.00 75.06 100 GLU A O 1
ATOM 728 N N . ILE A 1 101 ? 9.168 12.496 -7.495 1.00 66.31 101 ILE A N 1
ATOM 729 C CA . ILE A 1 101 ? 10.530 12.667 -6.919 1.00 66.31 101 ILE A CA 1
ATOM 730 C C . ILE A 1 101 ? 11.246 11.326 -6.619 1.00 66.31 101 ILE A C 1
ATOM 732 O O . ILE A 1 101 ? 12.468 11.278 -6.491 1.00 66.31 101 ILE A O 1
ATOM 736 N N . GLY A 1 102 ? 10.543 10.188 -6.622 1.00 81.94 102 GLY A N 1
ATOM 737 C CA . GLY A 1 102 ? 11.144 8.871 -6.326 1.00 81.94 102 GLY A CA 1
ATOM 738 C C . GLY A 1 102 ? 10.392 7.668 -6.893 1.00 81.94 102 GLY A C 1
ATOM 739 O O . GLY A 1 102 ? 10.644 6.527 -6.501 1.00 81.94 102 GLY A O 1
ATOM 740 N N . TYR A 1 103 ? 9.450 7.914 -7.801 1.00 90.00 103 TYR A N 1
ATOM 741 C CA . TYR A 1 103 ? 8.562 6.904 -8.358 1.00 90.00 103 TYR A CA 1
ATOM 742 C C . TYR A 1 103 ? 8.397 7.158 -9.849 1.00 90.00 103 TYR A C 1
ATOM 744 O O . TYR A 1 103 ? 8.228 8.294 -10.274 1.00 90.00 103 TYR A O 1
ATOM 752 N N . LYS A 1 104 ? 8.463 6.093 -10.646 1.00 92.44 104 LYS A N 1
ATOM 753 C CA . LYS A 1 104 ? 8.249 6.137 -12.090 1.00 92.44 104 LYS A CA 1
ATOM 754 C C . LYS A 1 104 ? 6.847 5.640 -12.403 1.00 92.44 104 LYS A C 1
ATOM 756 O O . LYS A 1 104 ? 6.524 4.478 -12.125 1.00 92.44 104 LYS A O 1
ATOM 761 N N . ARG A 1 105 ? 6.025 6.481 -13.027 1.00 92.69 105 ARG A N 1
ATOM 762 C CA . ARG A 1 105 ? 4.700 6.067 -13.502 1.00 92.69 105 ARG A CA 1
ATOM 763 C C . ARG A 1 105 ? 4.826 5.070 -14.659 1.00 92.69 105 ARG A C 1
ATOM 765 O O . ARG A 1 105 ? 5.622 5.267 -15.576 1.00 92.69 105 ARG A O 1
ATOM 772 N N . PHE A 1 106 ? 4.046 3.987 -14.629 1.00 91.94 106 PHE A N 1
ATOM 773 C CA . PHE A 1 106 ? 4.036 2.980 -15.709 1.00 91.94 106 PHE A CA 1
ATOM 774 C C . PHE A 1 106 ? 2.636 2.609 -16.209 1.00 91.94 106 PHE A C 1
ATOM 776 O O . PHE A 1 106 ? 2.518 1.981 -17.259 1.00 91.94 106 PHE A O 1
ATOM 783 N N . ALA A 1 107 ? 1.585 2.998 -15.487 1.00 92.56 107 ALA A N 1
ATOM 784 C CA . ALA A 1 107 ? 0.208 2.932 -15.961 1.00 92.56 107 ALA A CA 1
ATOM 785 C C . ALA A 1 107 ? -0.604 4.102 -15.387 1.00 92.56 107 ALA A C 1
ATOM 787 O O . ALA A 1 107 ? -0.092 4.927 -14.619 1.00 92.56 107 ALA A O 1
ATOM 788 N N . LYS A 1 108 ? -1.883 4.189 -15.767 1.00 91.06 108 LYS A N 1
ATOM 789 C CA . LYS A 1 108 ? -2.809 5.108 -15.106 1.00 91.06 108 LYS A CA 1
ATOM 790 C C . LYS A 1 108 ? -2.832 4.750 -13.613 1.00 91.06 108 LYS A C 1
ATOM 792 O O . LYS A 1 108 ? -2.955 3.575 -13.279 1.00 91.06 108 LYS A O 1
ATOM 797 N N . ASP A 1 109 ? -2.612 5.743 -12.755 1.00 92.50 109 ASP A N 1
ATOM 798 C CA . ASP A 1 109 ? -2.712 5.602 -11.299 1.00 92.50 109 ASP A CA 1
ATOM 799 C C . ASP A 1 109 ? -1.745 4.582 -10.666 1.00 92.50 109 ASP A C 1
ATOM 801 O O . ASP A 1 109 ? -1.882 4.259 -9.493 1.00 92.50 109 ASP A O 1
ATOM 805 N N . SER A 1 110 ? -0.750 4.083 -11.417 1.00 94.44 110 SER A N 1
ATOM 806 C CA . SER A 1 110 ? 0.188 3.042 -10.973 1.00 94.44 110 SER A CA 1
ATOM 807 C C . SER A 1 110 ? 1.646 3.458 -11.155 1.00 94.44 110 SER A C 1
ATOM 809 O O . SER A 1 110 ? 2.084 3.851 -12.246 1.00 94.44 110 SER A O 1
ATOM 811 N N . TYR A 1 111 ? 2.419 3.275 -10.090 1.00 94.38 111 TYR A N 1
ATOM 812 C CA . TYR A 1 111 ? 3.773 3.785 -9.931 1.00 94.38 111 TYR A CA 1
ATOM 813 C C . TYR A 1 111 ? 4.713 2.681 -9.446 1.00 94.38 111 TYR A C 1
ATOM 815 O O . TYR A 1 111 ? 4.337 1.822 -8.648 1.00 94.38 111 TYR A O 1
ATOM 823 N N . ARG A 1 112 ? 5.951 2.687 -9.941 1.00 92.19 112 ARG A N 1
ATOM 824 C CA . ARG A 1 112 ? 7.037 1.825 -9.454 1.00 92.19 112 ARG A CA 1
ATOM 825 C C . ARG A 1 112 ? 8.039 2.679 -8.686 1.00 92.19 112 ARG A C 1
ATOM 827 O O . ARG A 1 112 ? 8.513 3.656 -9.268 1.00 92.19 112 ARG A O 1
ATOM 834 N N . PRO A 1 113 ? 8.389 2.336 -7.438 1.00 90.75 113 PRO A N 1
ATOM 835 C CA . PRO A 1 113 ? 9.460 3.024 -6.726 1.00 90.75 113 PRO A CA 1
ATOM 836 C C . PRO A 1 113 ? 10.775 2.933 -7.511 1.00 90.75 113 PRO A C 1
ATOM 838 O O . PRO A 1 113 ? 11.099 1.884 -8.069 1.00 90.75 113 PRO A O 1
ATOM 841 N N . THR A 1 114 ? 11.522 4.035 -7.588 1.00 88.44 114 THR A N 1
ATOM 842 C CA . THR A 1 114 ? 12.896 4.050 -8.126 1.00 88.44 114 THR A CA 1
ATOM 843 C C . THR A 1 114 ? 13.941 3.908 -7.021 1.00 88.44 114 THR A C 1
ATOM 845 O O . THR A 1 114 ? 15.082 3.544 -7.296 1.00 88.44 114 THR A O 1
ATOM 848 N N . GLN A 1 115 ? 13.540 4.154 -5.773 1.00 83.56 115 GLN A N 1
ATOM 849 C CA . GLN A 1 115 ? 14.314 3.912 -4.559 1.00 83.56 115 GLN A CA 1
ATOM 850 C C . GLN A 1 115 ? 13.699 2.758 -3.757 1.00 83.56 115 GLN A C 1
ATOM 852 O O . GLN A 1 115 ? 12.520 2.439 -3.921 1.00 83.56 115 GLN A O 1
ATOM 857 N N . HIS A 1 116 ? 14.489 2.144 -2.872 1.00 83.06 116 HIS A N 1
ATOM 858 C CA . HIS A 1 116 ? 14.027 1.063 -1.998 1.00 83.06 116 HIS A CA 1
ATOM 859 C C . HIS A 1 116 ? 13.089 1.594 -0.909 1.00 83.06 116 HIS A C 1
ATOM 861 O O . HIS A 1 116 ? 13.511 1.906 0.201 1.00 83.06 116 HIS A O 1
ATOM 867 N N . GLN A 1 117 ? 11.808 1.682 -1.247 1.00 90.00 117 GLN A N 1
ATOM 868 C CA . GLN A 1 117 ? 10.731 1.987 -0.313 1.00 90.00 117 GLN A CA 1
ATOM 869 C C . GLN A 1 117 ? 10.283 0.712 0.396 1.00 90.00 117 GLN A C 1
ATOM 871 O O . GLN A 1 117 ? 10.308 -0.378 -0.188 1.00 90.00 117 GLN A O 1
ATOM 876 N N . GLN A 1 118 ? 9.894 0.841 1.663 1.00 93.69 118 GLN A N 1
ATOM 877 C CA . GLN A 1 118 ? 9.540 -0.300 2.497 1.00 93.69 118 GLN A CA 1
ATOM 878 C C . GLN A 1 118 ? 8.252 -0.061 3.282 1.00 93.69 118 GLN A C 1
ATOM 880 O O . GLN A 1 118 ? 7.990 1.049 3.733 1.00 93.69 118 GLN A O 1
ATOM 885 N N . LEU A 1 119 ? 7.488 -1.133 3.480 1.00 94.19 119 LEU A N 1
ATOM 886 C CA . LEU A 1 119 ? 6.371 -1.211 4.416 1.00 94.19 119 LEU A CA 1
ATOM 887 C C . LEU A 1 119 ? 6.706 -2.295 5.446 1.00 94.19 119 LEU A C 1
ATOM 889 O O . LEU A 1 119 ? 6.956 -3.439 5.062 1.00 94.19 119 LEU A O 1
ATOM 893 N N . PHE A 1 120 ? 6.778 -1.936 6.731 1.00 92.75 120 PHE A N 1
ATOM 894 C CA . PHE A 1 120 ? 7.226 -2.828 7.815 1.00 92.75 120 PHE A CA 1
ATOM 895 C C . PHE A 1 120 ? 8.547 -3.561 7.506 1.00 92.75 120 PHE A C 1
ATOM 897 O O . PHE A 1 120 ? 8.683 -4.770 7.703 1.00 92.75 120 PHE A O 1
ATOM 904 N N . GLY A 1 121 ? 9.519 -2.838 6.939 1.00 91.38 121 GLY A N 1
ATOM 905 C CA . GLY A 1 121 ? 10.825 -3.391 6.561 1.00 91.38 121 GLY A CA 1
ATOM 906 C C . GLY A 1 121 ? 10.828 -4.254 5.291 1.00 91.38 121 GLY A C 1
ATOM 907 O O . GLY A 1 121 ? 11.844 -4.870 4.969 1.00 91.38 121 GLY A O 1
ATOM 908 N N . ARG A 1 122 ? 9.708 -4.335 4.560 1.00 92.06 122 ARG A N 1
ATOM 909 C CA . ARG A 1 122 ? 9.562 -5.156 3.348 1.00 92.06 122 ARG A CA 1
ATOM 910 C C . ARG A 1 122 ? 9.446 -4.294 2.104 1.00 92.06 122 ARG A C 1
ATOM 912 O O . ARG A 1 122 ? 8.734 -3.300 2.101 1.00 92.06 122 ARG A O 1
ATOM 919 N N . GLU A 1 123 ? 10.124 -4.698 1.036 1.00 92.25 123 GLU A N 1
ATOM 920 C CA . GLU A 1 123 ? 10.195 -3.948 -0.221 1.00 92.25 123 GLU A CA 1
ATOM 921 C C . GLU A 1 123 ? 8.815 -3.730 -0.860 1.00 92.25 123 GLU A C 1
ATOM 923 O O . GLU A 1 123 ? 8.092 -4.688 -1.153 1.00 92.25 123 GLU A O 1
ATOM 928 N N . ILE A 1 124 ? 8.499 -2.469 -1.155 1.00 93.69 124 ILE A N 1
ATOM 929 C CA . ILE A 1 124 ? 7.362 -2.078 -1.990 1.00 93.69 124 ILE A CA 1
ATOM 930 C C . ILE A 1 124 ? 7.793 -2.137 -3.459 1.00 93.69 124 ILE A C 1
ATOM 932 O O . ILE A 1 124 ? 8.806 -1.566 -3.851 1.00 93.69 124 ILE A O 1
ATOM 936 N N . ARG A 1 125 ? 6.999 -2.811 -4.292 1.00 92.31 125 ARG A N 1
ATOM 937 C CA . ARG A 1 125 ? 7.274 -3.017 -5.725 1.00 92.31 125 ARG A CA 1
ATOM 938 C C . ARG A 1 125 ? 6.437 -2.119 -6.621 1.00 92.31 125 ARG A C 1
ATOM 940 O O . ARG A 1 125 ? 6.912 -1.645 -7.651 1.00 92.31 125 ARG A O 1
ATOM 947 N N . VAL A 1 126 ? 5.173 -1.930 -6.256 1.00 93.75 126 VAL A N 1
ATOM 948 C CA . VAL A 1 126 ? 4.202 -1.120 -6.996 1.00 93.75 126 VAL A CA 1
ATOM 949 C C . VAL A 1 126 ? 3.293 -0.421 -5.999 1.00 93.75 126 VAL A C 1
ATOM 951 O O . VAL A 1 126 ? 2.878 -1.025 -5.011 1.00 93.75 126 VAL A O 1
ATOM 954 N N . ILE A 1 127 ? 2.958 0.829 -6.296 1.00 95.44 127 ILE A N 1
ATOM 955 C CA . ILE A 1 127 ? 1.938 1.603 -5.596 1.00 95.44 127 ILE A CA 1
ATOM 956 C C . ILE A 1 127 ? 0.877 1.992 -6.620 1.00 95.44 127 ILE A C 1
ATOM 958 O O . ILE A 1 127 ? 1.203 2.521 -7.682 1.00 95.44 127 ILE A O 1
ATOM 962 N N . THR A 1 128 ? -0.384 1.709 -6.318 1.00 95.19 128 THR A N 1
ATOM 963 C CA . THR A 1 128 ? -1.540 2.175 -7.087 1.00 95.19 128 THR A CA 1
ATOM 964 C C . THR A 1 128 ? -2.316 3.162 -6.229 1.00 95.19 128 THR A C 1
ATOM 966 O O . THR A 1 128 ? -2.775 2.784 -5.154 1.00 95.19 128 THR A O 1
ATOM 969 N N . LEU A 1 129 ? -2.447 4.403 -6.691 1.00 93.81 129 LEU A N 1
ATOM 970 C CA . LEU A 1 129 ? -3.138 5.484 -5.985 1.00 93.81 129 LEU A CA 1
ATOM 971 C C . LEU A 1 129 ? -4.327 5.936 -6.819 1.00 93.81 129 LEU A C 1
ATOM 973 O O . LEU A 1 129 ? -4.132 6.513 -7.886 1.00 93.81 129 LEU A O 1
ATOM 977 N N . ASN A 1 130 ? -5.546 5.686 -6.351 1.00 90.19 130 ASN A N 1
ATOM 978 C CA . ASN A 1 130 ? -6.757 6.121 -7.037 1.00 90.19 130 ASN A CA 1
ATOM 979 C C . ASN A 1 130 ? -7.743 6.790 -6.063 1.00 90.19 130 ASN A C 1
ATOM 981 O O . ASN A 1 130 ? -7.472 6.944 -4.868 1.00 90.19 130 ASN A O 1
ATOM 985 N N . GLU A 1 131 ? -8.877 7.242 -6.596 1.00 87.19 131 GLU A N 1
ATOM 986 C CA . GLU A 1 131 ? -9.918 7.939 -5.826 1.00 87.19 131 GLU A CA 1
ATOM 987 C C . GLU A 1 131 ? -10.666 7.003 -4.865 1.00 87.19 131 GLU A C 1
ATOM 989 O O . GLU A 1 131 ? -11.106 7.430 -3.805 1.00 87.19 131 GLU A O 1
ATOM 994 N N . THR A 1 132 ? -10.767 5.715 -5.204 1.00 88.81 132 THR A N 1
ATOM 995 C CA . THR A 1 132 ? -11.501 4.704 -4.423 1.00 88.81 132 THR A CA 1
ATOM 996 C C . THR A 1 132 ? -10.666 4.041 -3.325 1.00 88.81 132 THR A C 1
ATOM 998 O O . THR A 1 132 ? -11.222 3.428 -2.417 1.00 88.81 132 THR A O 1
ATOM 1001 N N . GLY A 1 133 ? -9.337 4.133 -3.392 1.00 92.56 133 GLY A N 1
ATOM 1002 C CA . GLY A 1 133 ? -8.440 3.383 -2.521 1.00 92.56 133 GLY A CA 1
ATOM 1003 C C . GLY A 1 133 ? -6.980 3.399 -2.962 1.00 92.56 133 GLY A C 1
ATOM 1004 O O . GLY A 1 133 ? -6.638 3.794 -4.081 1.00 92.56 133 GLY A O 1
ATOM 1005 N N . ASN A 1 134 ? -6.116 2.909 -2.078 1.00 95.81 134 ASN A N 1
ATOM 1006 C CA . ASN A 1 134 ? -4.700 2.701 -2.365 1.00 95.81 134 ASN A CA 1
ATOM 1007 C C . ASN A 1 134 ? -4.394 1.199 -2.371 1.00 95.81 134 ASN A C 1
ATOM 1009 O O . ASN A 1 134 ? -4.947 0.442 -1.572 1.00 95.81 134 ASN A O 1
ATOM 1013 N N . LYS A 1 135 ? -3.496 0.762 -3.264 1.00 96.12 135 LYS A N 1
ATOM 1014 C CA . LYS A 1 135 ? -2.974 -0.615 -3.295 1.00 96.12 135 LYS A CA 1
ATOM 1015 C C . LYS A 1 135 ? -1.454 -0.620 -3.318 1.00 96.12 135 LYS A C 1
ATOM 1017 O O . LYS A 1 135 ? -0.846 -0.072 -4.238 1.00 96.12 135 LYS A O 1
ATOM 1022 N N . LEU A 1 136 ? -0.838 -1.279 -2.347 1.00 96.00 136 LEU A N 1
ATOM 1023 C CA . LEU A 1 136 ? 0.605 -1.478 -2.266 1.00 96.00 136 LEU A CA 1
ATOM 1024 C C . LEU A 1 136 ? 0.928 -2.948 -2.527 1.00 96.00 136 LEU A C 1
ATOM 1026 O O . LEU A 1 136 ? 0.398 -3.843 -1.877 1.00 96.00 136 LEU A O 1
ATOM 1030 N N . TYR A 1 137 ? 1.831 -3.198 -3.469 1.00 95.00 137 TYR A N 1
ATOM 1031 C CA . TYR A 1 137 ? 2.336 -4.531 -3.785 1.00 95.00 137 TYR A CA 1
ATOM 1032 C C . TYR A 1 137 ? 3.672 -4.708 -3.080 1.00 95.00 137 TYR A C 1
ATOM 1034 O O . TYR A 1 137 ? 4.663 -4.087 -3.470 1.00 95.00 137 TYR A O 1
ATOM 1042 N N . VAL A 1 138 ? 3.702 -5.546 -2.051 1.00 94.50 138 VAL A N 1
ATOM 1043 C CA . VAL A 1 138 ? 4.833 -5.658 -1.126 1.00 94.50 138 VAL A CA 1
ATOM 1044 C C . VAL A 1 138 ? 5.387 -7.078 -1.134 1.00 94.50 138 VAL A C 1
ATOM 1046 O O . VAL A 1 138 ? 4.646 -8.056 -1.246 1.00 94.50 138 VAL A O 1
ATOM 1049 N N . ALA A 1 139 ? 6.708 -7.211 -1.047 1.00 91.69 139 ALA A N 1
ATOM 1050 C CA . ALA A 1 139 ? 7.368 -8.507 -0.978 1.00 91.69 139 ALA A CA 1
ATOM 1051 C C . ALA A 1 139 ? 7.071 -9.223 0.358 1.00 91.69 139 ALA A C 1
ATOM 1053 O O . ALA A 1 139 ? 7.358 -8.697 1.433 1.00 91.69 139 ALA A O 1
ATOM 1054 N N . GLY A 1 140 ? 6.540 -10.444 0.303 1.00 88.88 140 GLY A N 1
ATOM 1055 C CA . GLY A 1 140 ? 6.213 -11.255 1.480 1.00 88.88 140 GLY A CA 1
ATOM 1056 C C . GLY A 1 140 ? 4.878 -11.990 1.365 1.00 88.88 140 GLY A C 1
ATOM 1057 O O . GLY A 1 140 ? 4.231 -11.961 0.317 1.00 88.88 140 GLY A O 1
ATOM 1058 N N . GLU A 1 141 ? 4.484 -12.636 2.464 1.00 87.38 141 GLU A N 1
ATOM 1059 C CA . GLU A 1 141 ? 3.255 -13.434 2.585 1.00 87.38 141 GLU A CA 1
ATOM 1060 C C . GLU A 1 141 ? 2.209 -12.725 3.472 1.00 87.38 141 GLU A C 1
ATOM 1062 O O . GLU A 1 141 ? 2.605 -12.103 4.467 1.00 87.38 141 GLU A O 1
ATOM 1067 N N . PRO A 1 142 ? 0.895 -12.861 3.188 1.00 88.56 142 PRO A N 1
ATOM 1068 C CA . PRO A 1 142 ? -0.175 -12.139 3.888 1.00 88.56 142 PRO A CA 1
ATOM 1069 C C . PRO A 1 142 ? -0.162 -12.240 5.425 1.00 88.56 142 PRO A C 1
ATOM 1071 O O . PRO A 1 142 ? -0.267 -11.196 6.075 1.00 88.56 142 PRO A O 1
ATOM 1074 N N . PRO A 1 143 ? 0.042 -13.423 6.047 1.00 86.25 143 PRO A N 1
ATOM 1075 C CA . PRO A 1 143 ? -0.014 -13.546 7.507 1.00 86.25 143 PRO A CA 1
ATOM 1076 C C . PRO A 1 143 ? 1.033 -12.699 8.237 1.00 86.25 143 PRO A C 1
ATOM 1078 O O . PRO A 1 143 ? 0.781 -12.211 9.334 1.00 86.25 143 PRO A O 1
ATOM 1081 N N . ALA A 1 144 ? 2.201 -12.484 7.621 1.00 86.00 144 ALA A N 1
ATOM 1082 C CA . ALA A 1 144 ? 3.254 -11.673 8.221 1.00 86.00 144 ALA A CA 1
ATOM 1083 C C . ALA A 1 144 ? 2.878 -10.186 8.283 1.00 86.00 144 ALA A C 1
ATOM 1085 O O . ALA A 1 144 ? 3.294 -9.496 9.207 1.00 86.00 144 ALA A O 1
ATOM 1086 N N . PHE A 1 145 ? 2.097 -9.701 7.313 1.00 89.50 145 PHE A N 1
ATOM 1087 C CA . PHE A 1 145 ? 1.589 -8.330 7.316 1.00 89.50 145 PHE A CA 1
ATOM 1088 C C . PHE A 1 145 ? 0.418 -8.165 8.275 1.00 89.50 145 PHE A C 1
ATOM 1090 O O . PHE A 1 145 ? 0.343 -7.145 8.951 1.00 89.50 145 PHE A O 1
ATOM 1097 N N . ALA A 1 146 ? -0.459 -9.168 8.378 1.00 89.25 146 ALA A N 1
ATOM 1098 C CA . ALA A 1 146 ? -1.563 -9.141 9.330 1.00 89.25 146 ALA A CA 1
ATOM 1099 C C . ALA A 1 146 ? -1.058 -8.876 10.756 1.00 89.25 146 ALA A C 1
ATOM 1101 O O . ALA A 1 146 ? -1.548 -7.967 11.414 1.00 89.25 146 ALA A O 1
ATOM 1102 N N . SER A 1 147 ? -0.012 -9.575 11.206 1.00 88.56 147 SER A N 1
ATOM 1103 C CA . SER A 1 147 ? 0.581 -9.312 12.524 1.00 88.56 147 SER A CA 1
ATOM 1104 C C . SER A 1 147 ? 1.084 -7.873 12.694 1.00 88.56 147 SER A C 1
ATOM 1106 O O . SER A 1 147 ? 0.897 -7.304 13.759 1.00 88.56 147 SER A O 1
ATOM 1108 N N . SER A 1 148 ? 1.669 -7.256 11.661 1.00 90.69 148 SER A N 1
ATOM 1109 C CA . SER A 1 148 ? 2.161 -5.868 11.735 1.00 90.69 148 SER A CA 1
ATOM 1110 C C . SER A 1 148 ? 1.048 -4.822 11.844 1.00 90.69 148 SER A C 1
ATOM 1112 O O . SER A 1 148 ? 1.271 -3.752 12.395 1.00 90.69 148 SER A O 1
ATOM 1114 N N . PHE A 1 149 ? -0.150 -5.114 11.334 1.00 90.06 149 PHE A N 1
ATOM 1115 C CA . PHE A 1 149 ? -1.290 -4.195 11.397 1.00 90.06 149 PHE A CA 1
ATOM 1116 C C . PHE A 1 149 ? -2.153 -4.361 12.658 1.00 90.06 149 PHE A C 1
ATOM 1118 O O . PHE A 1 149 ? -3.036 -3.534 12.893 1.00 90.06 149 PHE A O 1
ATOM 1125 N N . GLN A 1 150 ? -1.928 -5.400 13.472 1.00 87.75 150 GLN A N 1
ATOM 1126 C CA . GLN A 1 150 ? -2.705 -5.644 14.698 1.00 87.75 150 GLN A CA 1
ATOM 1127 C C . GLN A 1 150 ? -2.553 -4.524 15.731 1.00 87.75 150 GLN A C 1
ATOM 1129 O O . GLN A 1 150 ? -3.507 -4.229 16.440 1.00 87.75 150 GLN A O 1
ATOM 1134 N N . ASP A 1 151 ? -1.401 -3.854 15.771 1.00 81.06 151 ASP A N 1
ATOM 1135 C CA . ASP A 1 151 ? -1.167 -2.743 16.702 1.00 81.06 151 ASP A CA 1
ATOM 1136 C C . ASP A 1 151 ? -1.910 -1.457 16.287 1.00 81.06 151 ASP A C 1
ATOM 1138 O O . ASP A 1 151 ? -2.040 -0.521 17.072 1.00 81.06 151 ASP A O 1
ATOM 1142 N N . ILE A 1 152 ? -2.412 -1.406 15.046 1.00 82.50 152 ILE A N 1
ATOM 1143 C CA . ILE A 1 152 ? -2.987 -0.205 14.419 1.00 82.50 152 ILE A CA 1
ATOM 1144 C C . ILE A 1 152 ? -4.488 -0.382 14.128 1.00 82.50 152 ILE A C 1
ATOM 1146 O O . ILE A 1 152 ? -5.225 0.592 13.979 1.00 82.50 152 ILE A O 1
ATOM 1150 N N . THR A 1 153 ? -4.968 -1.625 14.046 1.00 85.31 153 THR A N 1
ATOM 1151 C CA . THR A 1 153 ? -6.359 -1.961 13.716 1.00 85.31 153 THR A CA 1
ATOM 1152 C C . THR A 1 153 ? -6.981 -2.811 14.819 1.00 85.31 153 THR A C 1
ATOM 1154 O O . THR A 1 153 ? -6.325 -3.664 15.403 1.00 85.31 153 THR A O 1
ATOM 1157 N N . ALA A 1 154 ? -8.265 -2.590 15.114 1.00 79.69 154 ALA A N 1
ATOM 1158 C CA . ALA A 1 154 ? -8.911 -3.200 16.281 1.00 79.69 154 ALA A CA 1
ATOM 1159 C C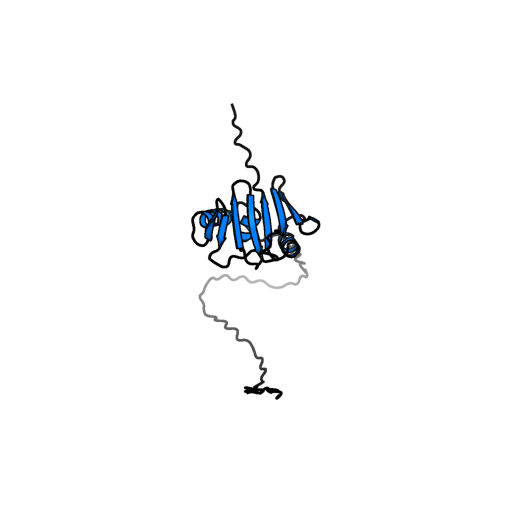 . ALA A 1 154 ? -8.994 -4.738 16.217 1.00 79.69 154 ALA A C 1
ATOM 1161 O O . ALA A 1 154 ? -8.940 -5.404 17.249 1.00 79.69 154 ALA A O 1
ATOM 1162 N N . ALA A 1 155 ? -9.159 -5.302 15.018 1.00 87.44 155 ALA A N 1
ATOM 1163 C CA . ALA A 1 155 ? -9.163 -6.741 14.786 1.00 87.44 155 ALA A CA 1
ATOM 1164 C C . ALA A 1 155 ? -8.878 -7.045 13.312 1.00 87.44 155 ALA A C 1
ATOM 1166 O O . ALA A 1 155 ? -9.423 -6.384 12.424 1.00 87.44 155 ALA A O 1
ATOM 1167 N N . ILE A 1 156 ? -8.078 -8.085 13.067 1.00 92.19 156 ILE A N 1
ATOM 1168 C CA . ILE A 1 156 ? -7.812 -8.618 11.728 1.00 92.19 156 ILE A CA 1
ATOM 1169 C C . ILE A 1 156 ? -8.314 -10.056 11.665 1.00 92.19 156 ILE A C 1
ATOM 1171 O O . ILE A 1 156 ? -7.858 -10.904 12.433 1.00 92.19 156 ILE A O 1
ATOM 1175 N N . ASP A 1 157 ? -9.233 -10.323 10.741 1.00 92.12 157 ASP A N 1
ATOM 1176 C CA . ASP A 1 157 ? -9.723 -11.666 10.435 1.00 92.12 157 ASP A CA 1
ATOM 1177 C C . ASP A 1 157 ? -8.997 -12.210 9.202 1.00 92.12 157 ASP A C 1
ATOM 1179 O O . ASP A 1 157 ? -8.970 -11.555 8.161 1.00 92.12 157 ASP A O 1
ATOM 1183 N N . CYS A 1 158 ? -8.406 -13.397 9.314 1.00 90.25 158 CYS A N 1
ATOM 1184 C CA . CYS A 1 158 ? -7.678 -14.054 8.232 1.00 90.25 158 CYS A CA 1
ATOM 1185 C C . CYS A 1 158 ? -8.365 -15.367 7.858 1.00 90.25 158 CYS A C 1
ATOM 1187 O O . CYS A 1 158 ? -8.424 -16.298 8.661 1.00 90.25 158 CYS A O 1
ATOM 1189 N N . GLN A 1 159 ? -8.811 -15.469 6.608 1.00 87.88 159 GLN A N 1
ATOM 1190 C CA . GLN A 1 159 ? -9.376 -16.683 6.028 1.00 87.88 159 GLN A CA 1
ATOM 1191 C C . GLN A 1 159 ? -8.559 -17.084 4.794 1.00 87.88 159 GLN A C 1
ATOM 1193 O O . GLN A 1 159 ? -8.567 -16.401 3.770 1.00 87.88 159 GLN A O 1
ATOM 1198 N N . ASN A 1 160 ? -7.864 -18.223 4.880 1.00 84.06 160 ASN A N 1
ATOM 1199 C CA . ASN A 1 160 ? -6.907 -18.691 3.867 1.00 84.06 160 ASN A CA 1
ATOM 1200 C C . ASN A 1 160 ? -5.782 -17.658 3.615 1.00 84.06 160 ASN A C 1
ATOM 1202 O O . ASN A 1 160 ? -5.196 -17.146 4.565 1.00 84.06 160 ASN A O 1
ATOM 1206 N N . ASP A 1 161 ? -5.490 -17.343 2.347 1.00 84.38 161 ASP A N 1
ATOM 1207 C CA . ASP A 1 161 ? -4.471 -16.370 1.918 1.00 84.38 161 ASP A CA 1
ATOM 1208 C C . ASP A 1 161 ? -5.007 -14.926 1.842 1.00 84.38 161 ASP A C 1
ATOM 1210 O O . ASP A 1 161 ? -4.502 -14.099 1.078 1.00 84.38 161 ASP A O 1
ATOM 1214 N N . THR A 1 162 ? -6.078 -14.620 2.579 1.00 90.50 162 THR A N 1
ATOM 1215 C CA . THR A 1 162 ? -6.703 -13.293 2.624 1.00 90.50 162 THR A CA 1
ATOM 1216 C C . THR A 1 162 ? -7.004 -12.901 4.063 1.00 90.50 162 THR A C 1
ATOM 1218 O O . THR A 1 162 ? -7.605 -13.667 4.810 1.00 90.50 162 THR A O 1
ATOM 1221 N N . CYS A 1 163 ? -6.610 -11.692 4.444 1.00 93.44 163 CYS A N 1
ATOM 1222 C CA . CYS A 1 163 ? -6.976 -11.072 5.706 1.00 93.44 163 CYS A CA 1
ATOM 1223 C C . CYS A 1 163 ? -7.712 -9.758 5.466 1.00 93.44 163 CYS A C 1
ATOM 1225 O O . CYS A 1 163 ? -7.459 -9.066 4.478 1.00 93.44 163 CYS A O 1
ATOM 1227 N N . GLN A 1 164 ? -8.596 -9.407 6.391 1.00 94.69 164 GLN A N 1
ATOM 1228 C CA . GLN A 1 164 ? -9.361 -8.171 6.363 1.00 94.69 164 GLN A CA 1
ATOM 1229 C C . GLN A 1 164 ? -9.440 -7.536 7.750 1.00 94.69 164 GLN A C 1
ATOM 1231 O O . GLN A 1 164 ? -9.494 -8.237 8.761 1.00 94.69 164 GLN A O 1
ATOM 1236 N N . ALA A 1 165 ? -9.474 -6.209 7.794 1.00 93.62 165 ALA A N 1
ATOM 1237 C CA . ALA A 1 165 ? -9.640 -5.446 9.024 1.00 93.62 165 ALA A CA 1
ATOM 1238 C C . ALA A 1 165 ? -10.504 -4.211 8.769 1.00 93.62 165 ALA A C 1
ATOM 1240 O O . ALA A 1 165 ? -10.346 -3.534 7.752 1.00 93.62 165 ALA A O 1
ATOM 1241 N N . LEU A 1 166 ? -11.407 -3.890 9.693 1.00 91.50 166 LEU A N 1
ATOM 1242 C CA . LEU A 1 166 ? -12.152 -2.635 9.638 1.00 91.50 166 LEU A CA 1
ATOM 1243 C C . LEU A 1 166 ? -11.285 -1.526 10.249 1.00 91.50 166 LEU A C 1
ATOM 1245 O O . LEU A 1 166 ? -10.912 -1.619 11.417 1.00 91.50 166 LEU A O 1
ATOM 1249 N N . ILE A 1 167 ? -10.964 -0.490 9.469 1.00 88.31 167 ILE A N 1
ATOM 1250 C CA . ILE A 1 167 ? -10.209 0.674 9.965 1.00 88.31 167 ILE A CA 1
ATOM 1251 C C . ILE A 1 167 ? -11.180 1.647 10.647 1.00 88.31 167 ILE A C 1
ATOM 1253 O O . ILE A 1 167 ? -10.936 2.114 11.755 1.00 88.31 167 ILE A O 1
ATOM 1257 N N . ASN A 1 168 ? -12.307 1.929 9.990 1.00 86.31 168 ASN A N 1
ATOM 1258 C CA . ASN A 1 168 ? -13.430 2.712 10.507 1.00 86.31 168 ASN A CA 1
ATOM 1259 C C . ASN A 1 168 ? -14.733 2.254 9.808 1.00 86.31 168 ASN A C 1
ATOM 1261 O O . ASN A 1 168 ? -14.654 1.435 8.893 1.00 86.31 168 ASN A O 1
ATOM 1265 N N . PRO A 1 169 ? -15.930 2.748 10.188 1.00 86.12 169 PRO A N 1
ATOM 1266 C CA . PRO A 1 169 ? -17.199 2.257 9.637 1.00 86.12 169 PRO A CA 1
ATOM 1267 C C . PRO A 1 169 ? -17.316 2.267 8.104 1.00 86.12 169 PRO A C 1
ATOM 1269 O O . PRO A 1 169 ? -18.059 1.457 7.559 1.00 86.12 169 PRO A O 1
ATOM 1272 N N . ASN A 1 170 ? -16.567 3.134 7.415 1.00 86.31 170 ASN A N 1
ATOM 1273 C CA . ASN A 1 170 ? -16.626 3.310 5.962 1.00 86.31 170 ASN A CA 1
ATOM 1274 C C . ASN A 1 170 ? -15.325 2.875 5.266 1.00 86.31 170 ASN A C 1
ATOM 1276 O O . ASN A 1 170 ? -15.104 3.202 4.099 1.00 86.31 170 ASN A O 1
ATOM 1280 N N . GLN A 1 171 ? -14.435 2.180 5.978 1.00 90.12 171 GLN A N 1
ATOM 1281 C CA . GLN A 1 171 ? -13.096 1.879 5.497 1.00 90.12 171 GLN A CA 1
ATOM 1282 C C . GLN A 1 171 ? -12.618 0.493 5.919 1.00 90.12 171 GLN A C 1
ATOM 1284 O O . GLN A 1 171 ? -12.596 0.147 7.102 1.00 90.12 171 GLN A O 1
ATOM 1289 N N . THR A 1 172 ? -12.132 -0.272 4.945 1.00 92.69 172 THR A N 1
ATOM 1290 C CA . THR A 1 172 ? -11.635 -1.633 5.151 1.00 92.69 172 THR A CA 1
ATOM 1291 C C . THR A 1 172 ? -10.226 -1.782 4.588 1.00 92.69 172 THR A C 1
ATOM 1293 O O . THR A 1 172 ? -9.919 -1.268 3.513 1.00 92.69 172 THR A O 1
ATOM 1296 N N . LEU A 1 173 ? -9.387 -2.500 5.330 1.00 95.31 173 LEU A N 1
ATOM 1297 C CA . LEU A 1 173 ? -8.088 -3.013 4.915 1.00 95.31 173 LEU A CA 1
ATOM 1298 C C . LEU A 1 173 ? -8.253 -4.449 4.411 1.00 95.31 173 LEU A C 1
ATOM 1300 O O . LEU A 1 173 ? -8.863 -5.269 5.093 1.00 95.31 173 LEU A O 1
ATOM 1304 N N . TYR A 1 174 ? -7.639 -4.762 3.278 1.00 95.62 174 TYR A N 1
ATOM 1305 C CA . TYR A 1 174 ? -7.513 -6.098 2.712 1.00 95.62 174 TYR A CA 1
ATOM 1306 C C . TYR A 1 174 ? -6.035 -6.431 2.503 1.00 95.62 174 TYR A C 1
ATOM 1308 O O . TYR A 1 174 ? -5.259 -5.620 2.002 1.00 95.62 174 TYR A O 1
ATOM 1316 N N . ILE A 1 175 ? -5.647 -7.648 2.863 1.00 95.75 175 ILE A N 1
ATOM 1317 C CA . ILE A 1 175 ? -4.287 -8.171 2.735 1.00 95.75 175 ILE A CA 1
ATOM 1318 C C . ILE A 1 175 ? -4.401 -9.519 2.036 1.00 95.75 175 ILE A C 1
ATOM 1320 O O . ILE A 1 175 ? -4.932 -10.460 2.616 1.00 95.75 175 ILE A O 1
ATOM 1324 N N . TYR A 1 176 ? -3.929 -9.643 0.801 1.00 94.38 176 TYR A N 1
ATOM 1325 C CA . TYR A 1 176 ? -4.104 -10.883 0.039 1.00 94.38 176 TYR A CA 1
ATOM 1326 C C . TYR A 1 176 ? -2.954 -11.165 -0.915 1.00 94.38 176 TYR A C 1
ATOM 1328 O O . TYR A 1 176 ? -2.213 -10.274 -1.327 1.00 94.38 176 TYR A O 1
ATOM 1336 N N . LYS A 1 177 ? -2.791 -12.432 -1.290 1.00 90.75 177 LYS A N 1
ATOM 1337 C CA . LYS A 1 177 ? -1.772 -12.843 -2.257 1.00 90.75 177 LYS A CA 1
ATOM 1338 C C . LYS A 1 177 ? -2.215 -12.529 -3.687 1.00 90.75 177 LYS A C 1
ATOM 1340 O O . LYS A 1 177 ? -3.362 -12.765 -4.052 1.00 90.75 177 LYS A O 1
ATOM 1345 N N . THR A 1 178 ? -1.304 -12.034 -4.529 1.00 86.62 178 THR A N 1
ATOM 1346 C CA . THR A 1 178 ? -1.581 -11.916 -5.971 1.00 86.62 178 THR A CA 1
ATOM 1347 C C . THR A 1 178 ? -1.221 -13.209 -6.706 1.00 86.62 178 THR A C 1
ATOM 1349 O O . THR A 1 178 ? -0.125 -13.740 -6.542 1.00 86.62 178 THR A O 1
ATOM 1352 N N . GLU A 1 179 ? -2.106 -13.694 -7.580 1.00 71.06 179 GLU A N 1
ATOM 1353 C CA . GLU A 1 179 ? -1.871 -14.875 -8.434 1.00 71.06 179 GLU A CA 1
ATOM 1354 C C . GLU A 1 179 ? -0.986 -14.577 -9.662 1.00 71.06 179 GLU A C 1
ATOM 1356 O O . GLU A 1 179 ? -1.083 -15.212 -10.716 1.00 71.06 179 GLU A O 1
ATOM 1361 N N . SER A 1 180 ? -0.105 -13.580 -9.574 1.00 66.75 180 SER A N 1
ATOM 1362 C CA . SER A 1 180 ? 0.811 -13.292 -10.672 1.00 66.75 180 SER A CA 1
ATOM 1363 C C . SER A 1 180 ? 1.852 -14.403 -10.778 1.00 66.75 180 SER A C 1
ATOM 1365 O O . SER A 1 180 ? 2.682 -14.576 -9.883 1.00 66.75 180 SER A O 1
ATOM 1367 N N . LYS A 1 181 ? 1.861 -15.115 -11.915 1.00 57.03 181 LYS A N 1
ATOM 1368 C CA . LYS A 1 181 ? 2.818 -16.197 -12.235 1.00 57.03 181 LYS A CA 1
ATOM 1369 C C . LYS A 1 181 ? 4.289 -15.813 -12.016 1.00 57.03 181 LYS A C 1
ATOM 1371 O O . LYS A 1 181 ? 5.124 -16.691 -11.833 1.00 57.03 181 LYS A O 1
ATOM 1376 N N . ASN A 1 182 ? 4.597 -14.516 -12.023 1.00 57.94 182 ASN A N 1
ATOM 1377 C CA . ASN A 1 182 ? 5.952 -13.983 -11.908 1.00 57.94 182 ASN A CA 1
ATOM 1378 C C . ASN A 1 182 ? 6.288 -13.432 -10.511 1.00 57.94 182 ASN A C 1
ATOM 1380 O O . ASN A 1 182 ? 7.396 -12.939 -10.316 1.00 57.94 182 ASN A O 1
ATOM 1384 N N . SER A 1 183 ? 5.357 -13.465 -9.550 1.00 66.62 183 SER A N 1
ATOM 1385 C CA . SER A 1 183 ? 5.544 -12.836 -8.237 1.00 66.62 183 SER A CA 1
ATOM 1386 C C . SER A 1 183 ? 4.949 -13.682 -7.114 1.00 66.62 183 SER A C 1
ATOM 1388 O O . SER A 1 183 ? 4.040 -13.264 -6.405 1.00 66.62 183 SER A O 1
ATOM 1390 N N . THR A 1 184 ? 5.496 -14.886 -6.937 1.00 65.25 184 THR A N 1
ATOM 1391 C CA . THR A 1 184 ? 5.051 -15.880 -5.940 1.00 65.25 184 THR A CA 1
ATOM 1392 C C . THR A 1 184 ? 5.175 -15.426 -4.480 1.00 65.25 184 THR A C 1
ATOM 1394 O O . THR A 1 184 ? 4.661 -16.105 -3.597 1.00 65.25 184 THR A O 1
ATOM 1397 N N . GLN A 1 185 ? 5.806 -14.276 -4.229 1.00 77.06 185 GLN A N 1
ATOM 1398 C CA . GLN A 1 185 ? 6.004 -13.674 -2.906 1.00 77.06 185 GLN A CA 1
ATOM 1399 C C . GLN A 1 185 ? 5.567 -12.206 -2.890 1.00 77.06 185 GLN A C 1
ATOM 1401 O O . GLN A 1 185 ? 6.291 -11.335 -2.409 1.00 77.06 185 GLN A O 1
ATOM 1406 N N . THR A 1 186 ? 4.435 -11.884 -3.511 1.00 90.31 186 THR A N 1
ATOM 1407 C CA . THR A 1 186 ? 3.875 -10.534 -3.425 1.00 90.31 186 THR A CA 1
ATOM 1408 C C . THR A 1 186 ? 2.503 -10.572 -2.792 1.00 90.31 186 THR A C 1
ATOM 1410 O O . THR A 1 186 ? 1.587 -11.238 -3.273 1.00 90.31 186 THR A O 1
ATOM 1413 N N . THR A 1 187 ? 2.395 -9.821 -1.708 1.00 94.12 187 THR A N 1
ATOM 1414 C CA . THR A 1 187 ? 1.147 -9.525 -1.024 1.00 94.12 187 THR A CA 1
ATOM 1415 C C . THR A 1 187 ? 0.662 -8.161 -1.490 1.00 94.12 187 THR A C 1
ATOM 1417 O O . THR A 1 187 ? 1.455 -7.238 -1.680 1.00 94.12 187 THR A O 1
ATOM 1420 N N . VAL A 1 188 ? -0.639 -8.046 -1.698 1.00 95.31 188 VAL A N 1
ATOM 1421 C CA . VAL A 1 188 ? -1.331 -6.789 -1.939 1.00 95.31 188 VAL A CA 1
ATOM 1422 C C . VAL A 1 188 ? -1.911 -6.323 -0.615 1.00 95.31 188 VAL A C 1
ATOM 1424 O O . VAL A 1 188 ? -2.637 -7.071 0.036 1.00 95.31 188 VAL A O 1
ATOM 1427 N N . ILE A 1 189 ? -1.571 -5.097 -0.235 1.00 96.62 189 ILE A N 1
ATOM 1428 C CA . ILE A 1 189 ? -2.202 -4.354 0.851 1.00 96.62 189 ILE A CA 1
ATOM 1429 C C . ILE A 1 189 ? -3.110 -3.323 0.200 1.00 96.62 189 ILE A C 1
ATOM 1431 O O . ILE A 1 189 ? -2.633 -2.461 -0.536 1.00 96.62 189 ILE A O 1
ATOM 1435 N N . GLU A 1 190 ? -4.408 -3.441 0.420 1.00 96.06 190 GLU A N 1
ATOM 1436 C CA . GLU A 1 190 ? -5.426 -2.601 -0.194 1.00 96.06 190 GLU A CA 1
ATOM 1437 C C . GLU A 1 190 ? -6.291 -1.959 0.882 1.00 96.06 190 GLU A C 1
ATOM 1439 O O . GLU A 1 190 ? -6.820 -2.649 1.745 1.00 96.06 190 GLU A O 1
ATOM 1444 N N . CYS A 1 191 ? -6.467 -0.647 0.805 1.00 95.06 191 CYS A N 1
ATOM 1445 C CA . CYS A 1 191 ? -7.427 0.083 1.621 1.00 95.06 191 CYS A CA 1
ATOM 1446 C C . CYS A 1 191 ? -8.467 0.745 0.724 1.00 95.06 191 CYS A C 1
ATOM 1448 O O . CYS A 1 191 ? -8.127 1.280 -0.335 1.00 95.06 191 CYS A O 1
ATOM 1450 N N . SER A 1 192 ? -9.727 0.750 1.158 1.00 92.12 192 SER A N 1
ATOM 1451 C CA . SER A 1 192 ? -10.723 1.656 0.585 1.00 92.12 192 SER A CA 1
ATOM 1452 C C . SER A 1 192 ? -10.521 3.066 1.147 1.00 92.12 192 SER A C 1
ATOM 1454 O O . SER A 1 192 ? -10.157 3.239 2.309 1.00 92.12 192 SER A O 1
ATOM 1456 N N . LYS A 1 193 ? -10.734 4.104 0.339 1.00 85.56 193 LYS A N 1
ATOM 1457 C CA . LYS A 1 193 ? -10.886 5.465 0.869 1.00 85.56 193 LYS A CA 1
ATOM 1458 C C . LYS A 1 193 ? -12.316 5.604 1.405 1.00 85.56 193 LYS A C 1
ATOM 1460 O O . LYS A 1 193 ? -13.228 5.047 0.791 1.00 85.56 193 LYS A O 1
ATOM 1465 N N . PRO A 1 194 ? -12.534 6.289 2.543 1.00 78.38 194 PRO A N 1
ATOM 1466 C CA . PRO A 1 194 ? -13.887 6.572 2.994 1.00 78.38 194 PRO A CA 1
ATOM 1467 C C . PRO A 1 194 ? -14.596 7.375 1.904 1.00 78.38 194 PRO A C 1
ATOM 1469 O O . PRO A 1 194 ? -14.020 8.318 1.356 1.00 78.38 194 PRO A O 1
ATOM 1472 N N . GLU A 1 195 ? -15.829 6.994 1.582 1.00 71.50 195 GLU A N 1
ATOM 1473 C CA . GLU A 1 195 ? -16.660 7.792 0.689 1.00 71.50 195 GLU A CA 1
ATOM 1474 C C . GLU A 1 195 ? -16.816 9.171 1.333 1.00 71.50 195 GLU A C 1
ATOM 1476 O O . GLU A 1 195 ? -17.366 9.303 2.431 1.00 71.50 195 GLU A O 1
ATOM 1481 N N . LEU A 1 196 ? -16.238 10.196 0.701 1.00 62.97 196 LEU A N 1
ATOM 1482 C CA . LEU A 1 196 ? -16.487 11.566 1.114 1.00 62.97 196 LEU A CA 1
ATOM 1483 C C . LEU A 1 196 ? -17.985 11.769 0.934 1.00 62.97 196 LEU A C 1
ATOM 1485 O O . LEU A 1 196 ? -18.477 11.633 -0.187 1.00 62.97 196 LEU A O 1
ATOM 1489 N N . ALA A 1 197 ? -18.695 12.045 2.031 1.00 52.34 197 ALA A N 1
ATOM 1490 C CA . ALA A 1 197 ? -20.097 12.420 1.954 1.00 52.34 197 ALA A CA 1
ATOM 1491 C C . ALA A 1 197 ? -20.203 13.500 0.877 1.00 52.34 197 ALA A C 1
ATOM 1493 O O . ALA A 1 197 ? -19.503 14.518 0.953 1.00 52.34 197 ALA A O 1
ATOM 1494 N N . ALA A 1 198 ? -20.986 13.222 -0.170 1.00 51.25 198 ALA A N 1
ATOM 1495 C CA . ALA A 1 198 ? -21.246 14.209 -1.200 1.00 51.25 198 ALA A CA 1
ATOM 1496 C C . ALA A 1 198 ? -21.668 15.496 -0.479 1.00 51.25 198 ALA A C 1
ATOM 1498 O O . ALA A 1 198 ? -22.437 15.398 0.481 1.00 51.25 198 ALA A O 1
ATOM 1499 N N . PRO A 1 199 ? -21.137 16.673 -0.859 1.00 49.97 199 PRO A N 1
ATOM 1500 C CA . PRO A 1 199 ? -21.599 17.908 -0.257 1.00 49.97 199 PRO A CA 1
ATOM 1501 C C . PRO A 1 199 ? -23.113 17.921 -0.424 1.00 49.97 199 PRO A C 1
ATOM 1503 O O . PRO A 1 199 ? -23.587 17.833 -1.563 1.00 49.97 199 PRO A O 1
ATOM 1506 N N . ASP A 1 200 ? -23.835 17.939 0.700 1.00 44.38 200 ASP A N 1
ATOM 1507 C CA . ASP A 1 200 ? -25.285 18.063 0.714 1.00 44.38 200 ASP A CA 1
ATOM 1508 C C . ASP A 1 200 ? -25.603 19.249 -0.188 1.00 44.38 200 ASP A C 1
ATOM 1510 O O . ASP A 1 200 ? -25.301 20.404 0.123 1.00 44.38 200 ASP A O 1
ATOM 1514 N N . THR A 1 201 ? -26.094 18.946 -1.387 1.00 44.19 201 THR A N 1
ATOM 1515 C CA . THR A 1 201 ? -26.527 19.959 -2.337 1.00 44.19 201 THR A CA 1
ATOM 1516 C C . THR A 1 201 ? -27.898 20.355 -1.836 1.00 44.19 201 THR A C 1
ATOM 1518 O O . THR A 1 201 ? -28.923 19.838 -2.267 1.00 44.19 201 THR A O 1
ATOM 1521 N N . ASP A 1 202 ? -27.871 21.175 -0.791 1.00 46.84 202 ASP A N 1
ATOM 1522 C CA . ASP A 1 202 ? -29.044 21.740 -0.168 1.00 46.84 202 ASP A CA 1
ATOM 1523 C C . ASP A 1 202 ? -29.644 22.742 -1.163 1.00 46.84 202 ASP A C 1
ATOM 1525 O O . ASP A 1 202 ? -29.035 23.771 -1.472 1.00 46.84 202 ASP A O 1
ATOM 1529 N N . THR A 1 203 ? -30.877 22.448 -1.585 1.00 40.06 203 THR A N 1
ATOM 1530 C CA . THR A 1 203 ? -31.864 23.304 -2.286 1.00 40.06 203 THR A CA 1
ATOM 1531 C C . THR A 1 203 ? -31.801 23.469 -3.807 1.00 40.06 203 THR A C 1
ATOM 1533 O O . THR A 1 203 ? -30.863 24.098 -4.344 1.00 40.06 203 THR A O 1
#

Sequence (203 aa):
MQAATAQTPIVQAATAQSHSTSRMVHRVVFCLSVLLSTVSLSGCASQTANSTAFEATPETTLETTPETTSETQALSDMESIALCQLSAQAIQTEADIINEIGYKRFAKDSYRPTQHQQLFGREIRVITLNETGNKLYVAGEPPAFASSFQDITAAIDCQNDTCQALINPNQTLYIYKTESKNSTQTTVIECSKPELAAPDTDT

Secondary structure (DSSP, 8-state):
------------------------------------------------------------------------PPPPHHHHHHTT---HHHHHHHHHHHHTSSEEEEETTEEEESS--EETTEEEEEEEE-SSEEEEEEES-HHHHHHHHTTTSS-EEEETTEEEEEEETTEEEEEEE---TT-TTEEEEEEEPP-PPPP----

pLDDT: mean 70.16, std 23.33, range [34.03, 96.62]

Radius of gyration: 33.64 Å; chains: 1; bounding box: 78×91×108 Å